Protein AF-0000000080699328 (afdb_homodimer)

Solvent-accessible surface area (backbone atoms only — not comparable to full-atom values): 19870 Å² total; per-residue (Å²): 127,80,79,75,69,75,37,42,33,31,37,59,52,57,25,27,61,69,27,29,52,23,34,80,83,67,43,53,64,72,66,71,70,53,58,57,40,92,70,64,56,47,63,64,52,60,70,51,38,49,32,40,36,27,26,56,69,43,49,54,51,54,60,68,64,65,60,95,59,71,90,57,59,94,38,53,29,35,38,48,40,88,62,92,69,92,65,59,90,61,44,42,81,39,70,46,68,70,62,52,52,53,50,46,44,73,72,38,79,38,25,32,34,37,50,44,36,24,63,51,51,28,49,31,49,76,69,64,63,41,41,30,42,34,39,32,34,36,44,30,36,48,57,56,47,39,49,41,73,49,87,42,91,46,65,39,53,41,42,61,76,50,74,45,75,27,66,42,28,40,35,40,32,29,36,48,50,67,71,73,66,84,121,126,78,78,75,68,75,39,44,33,31,38,60,50,59,25,26,61,67,30,29,51,23,35,80,83,68,44,55,65,72,66,70,70,52,58,57,39,92,69,64,55,48,64,65,51,59,70,51,38,50,33,38,35,27,25,56,71,41,48,54,51,55,61,68,66,64,59,94,59,71,92,57,58,94,37,52,29,35,37,47,42,88,63,93,69,93,64,59,90,60,44,42,82,39,71,45,68,68,60,51,50,53,51,46,44,73,73,37,79,38,26,34,35,36,50,44,37,24,64,49,52,30,50,30,50,75,68,65,63,42,40,29,43,36,40,32,35,37,45,31,35,49,56,56,46,40,47,41,71,50,87,43,92,44,67,40,53,41,40,62,76,50,76,46,76,28,69,43,29,39,36,40,34,29,37,48,51,66,73,74,68,86,120

InterPro domains:
  IPR002734 Bacterial bifunctional deaminase-reductase, C-terminal [PF01872] (77-168)
  IPR024072 Dihydrofolate reductase-like domain superfamily [G3DSA:3.40.430.10] (6-177)
  IPR024072 Dihydrofolate reductase-like domain superfamily [SSF53597] (5-175)
  IPR050765 Riboflavin Biosynthesis HTP Reductase [PTHR38011] (4-167)

Sequence (366 aa):
MAVTKHPKTIAYLGMSLDGYIADTAEGMTWLEEVKGQGDNGYGAFYDSISSVVMGRRTYDWLIKQDLETFPYQDKDCYLLSSQPVELEKSVRLASSARLLLANLKENSKQDIWIVGGGLLISKLIQEGLLDCLQVMIAPFLLGDGVPLFTALDCPYRLKLTDCRRHGQFVELFYQIRSHSIREMAVTKHPKTIAYLGMSLDGYIADTAEGMTWLEEVKGQGDNGYGAFYDSISSVVMGRRTYDWLIKQDLETFPYQDKDCYLLSSQPVELEKSVRLASSARLLLANLKENSKQDIWIVGGGLLISKLIQEGLLDCLQVMIAPFLLGDGVPLFTALDCPYRLKLTDCRRHGQFVELFYQIRSHSIRE

Organism: Cardiobacterium hominis (strain ATCC 15826 / DSM 8339 / NCTC 10426 / 6573) (NCBI:txid638300)

Secondary structure (DSSP, 8-state):
--------EEEEEEEETTSEEE-TTS--HHHHTS--STTTTHHHHHHHEEEEEEEHHHHHHHHHT--SS-TTTTSEEEEE-SS-----TTEEEES-HHHHHHHHHHH-SSEEEEE--HHHHHHHHHTT---EEEEEEESEE-SSSEESS----S-EEEEEEEEEEETTEEEEEEEE-------/--------EEEEEEEETTSEEE-TTS--HHHHTS--STTTTHHHHHHHEEEEEEEHHHHHHHHHTT-SS-TTTTSEEEEE-SS-----TTEEEES-HHHHHHHHHHH-SSEEEEE--HHHHHHHHHTT---EEEEEEESEE-SSSEESS----S-EEEEEEEEEEETTEEEEEEEE-------

Foldseek 3Di:
DPPQDQAAEEEEAEDAPVFARAAAVRDNVLVVPFQFADVNCPVVVLVQAQEEEEEDVVQVVQVVVVDPDRPQLNHQAEYADPDDDDDDPSYYYDPDPVVVLVVCSVPDSGYYYYHDDLVVVQVCLQVVNHFKYKYKYAHDDNVHHHGNHDDRPDDWDWDWPDWDGTRRIIITMITTDPPPPPD/DPPQDQAAEEEEAEDAPVFARAAAVRDNVLVVPFQFADVNCVVVVLVQAAEEEEEDVVQVVQVVVVDPDRPQLNHQAEYADPDDDDDDPSYYYDPDPVVVLVVCSVPDSGYYYYHDDLVVVQVCLQVVNHFKYKYKYAHDDNVHHHGNHDDRPDDWDWDWPDWDGTRRIIITMITTDPPPPPD

Radius of gyration: 22.61 Å; Cα contacts (8 Å, |Δi|>4): 736; chains: 2; bounding box: 56×68×61 Å

Nearest PDB structures (foldseek):
  3jtw-assembly1_A-2  TM=8.900E-01  e=3.262E-17  Pediococcus pentosaceus ATCC 25745
  3jtw-assembly2_B-3  TM=8.872E-01  e=6.643E-17  Pediococcus pentosaceus ATCC 25745
  3ky8-assembly1_B  TM=8.987E-01  e=6.701E-16  Shewanella loihica PV-4
  2gd9-assembly1_A  TM=7.643E-01  e=5.427E-13  Bacillus subtilis
  8jsv-assembly5_J  TM=8.174E-01  e=1.060E-10  Leptospira interrogans serovar Pomona

Structure (mmCIF, N/CA/C/O backbone):
data_AF-0000000080699328-model_v1
#
loop_
_entity.id
_entity.type
_entity.pdbx_description
1 polymer 'Riboflavin biosynthesis protein RibD C-terminal domain protein'
#
loop_
_atom_site.group_PDB
_atom_site.id
_atom_site.type_symbol
_atom_site.label_atom_id
_atom_site.label_alt_id
_atom_site.label_comp_id
_atom_site.label_asym_id
_atom_site.label_entity_id
_atom_site.label_seq_id
_atom_site.pdbx_PDB_ins_code
_atom_site.Cartn_x
_atom_site.Cartn_y
_atom_site.Cartn_z
_atom_site.occupancy
_atom_site.B_iso_or_equiv
_atom_site.auth_seq_id
_atom_site.auth_comp_id
_atom_site.auth_asym_id
_atom_site.auth_atom_id
_atom_site.pdbx_PDB_model_num
ATOM 1 N N . MET A 1 1 ? 16.297 -13.883 -34.562 1 35.66 1 MET A N 1
ATOM 2 C CA . MET A 1 1 ? 16.562 -14.656 -33.344 1 35.66 1 MET A CA 1
ATOM 3 C C . MET A 1 1 ? 15.477 -14.414 -32.281 1 35.66 1 MET A C 1
ATOM 5 O O . MET A 1 1 ? 15.188 -13.273 -31.938 1 35.66 1 MET A O 1
ATOM 9 N N . ALA A 1 2 ? 14.484 -15.25 -32.312 1 42.47 2 ALA A N 1
ATOM 10 C CA . ALA A 1 2 ? 13.297 -15 -31.5 1 42.47 2 ALA A CA 1
ATOM 11 C C . ALA A 1 2 ? 13.672 -14.641 -30.062 1 42.47 2 ALA A C 1
ATOM 13 O O . ALA A 1 2 ? 14.539 -15.281 -29.453 1 42.47 2 ALA A O 1
ATOM 14 N N . VAL A 1 3 ? 13.727 -13.516 -29.578 1 47.5 3 VAL A N 1
ATOM 15 C CA . VAL A 1 3 ? 14.055 -13.109 -28.219 1 47.5 3 VAL A CA 1
ATOM 16 C C . VAL A 1 3 ? 13.383 -14.047 -27.219 1 47.5 3 VAL A C 1
ATOM 18 O O . VAL A 1 3 ? 12.156 -14.094 -27.125 1 47.5 3 VAL A O 1
ATOM 21 N N . THR A 1 4 ? 13.898 -15.242 -27.047 1 55.44 4 THR A N 1
ATOM 22 C CA . THR A 1 4 ? 13.328 -16.328 -26.234 1 55.44 4 THR A CA 1
ATOM 23 C C . THR A 1 4 ? 12.945 -15.812 -24.844 1 55.44 4 THR A C 1
ATOM 25 O O . THR A 1 4 ? 13.805 -15.367 -24.094 1 55.44 4 THR A O 1
ATOM 28 N N . LYS A 1 5 ? 11.773 -15.281 -24.75 1 66.56 5 LYS A N 1
ATOM 29 C CA . LYS A 1 5 ? 11.297 -14.781 -23.469 1 66.56 5 LYS A CA 1
ATOM 30 C C . LYS A 1 5 ? 11.352 -15.875 -22.406 1 66.56 5 LYS A C 1
ATOM 32 O O . LYS A 1 5 ? 10.898 -17 -22.625 1 66.56 5 LYS A O 1
ATOM 37 N N . HIS A 1 6 ? 12.242 -15.773 -21.406 1 86.12 6 HIS A N 1
ATOM 38 C CA . HIS A 1 6 ? 12.25 -16.688 -20.266 1 86.12 6 HIS A CA 1
ATOM 39 C C . HIS A 1 6 ? 11.031 -16.469 -19.375 1 86.12 6 HIS A C 1
ATOM 41 O O . HIS A 1 6 ? 10.734 -15.336 -18.984 1 86.12 6 HIS A O 1
ATOM 47 N N . PRO A 1 7 ? 10.219 -17.484 -19.156 1 94.75 7 PRO A N 1
ATOM 48 C CA . PRO A 1 7 ? 9.016 -17.375 -18.328 1 94.75 7 PRO A CA 1
ATOM 49 C C . PRO A 1 7 ? 9.305 -16.766 -16.953 1 94.75 7 PRO A C 1
ATOM 51 O O . PRO A 1 7 ? 10.352 -17.031 -16.359 1 94.75 7 PRO A O 1
ATOM 54 N N . LYS A 1 8 ? 8.414 -15.969 -16.516 1 96.56 8 LYS A N 1
ATOM 55 C CA . LYS A 1 8 ? 8.531 -15.32 -15.219 1 96.56 8 LYS A CA 1
ATOM 56 C C . LYS A 1 8 ? 7.492 -15.859 -14.242 1 96.56 8 LYS A C 1
ATOM 58 O O . LYS A 1 8 ? 6.414 -16.297 -14.648 1 96.56 8 LYS A O 1
ATOM 63 N N . THR A 1 9 ? 7.863 -15.828 -13.008 1 97.31 9 THR A N 1
ATOM 64 C CA . THR A 1 9 ? 6.902 -16.031 -11.93 1 97.31 9 THR A CA 1
ATOM 65 C C . THR A 1 9 ? 6.262 -14.711 -11.516 1 97.31 9 THR A C 1
ATOM 67 O O . THR A 1 9 ? 6.961 -13.75 -11.195 1 97.31 9 THR A O 1
ATOM 70 N N . ILE A 1 10 ? 4.926 -14.68 -11.531 1 98.25 10 ILE A N 1
ATOM 71 C CA . ILE A 1 10 ? 4.215 -13.43 -11.281 1 98.25 10 ILE A CA 1
ATOM 72 C C . ILE A 1 10 ? 3.186 -13.633 -10.172 1 98.25 10 ILE A C 1
ATOM 74 O O . ILE A 1 10 ? 2.348 -14.531 -10.25 1 98.25 10 ILE A O 1
ATOM 78 N N . ALA A 1 11 ? 3.328 -12.891 -9.141 1 98.31 11 ALA A N 1
ATOM 79 C CA . ALA A 1 11 ? 2.201 -12.742 -8.219 1 98.31 11 ALA A CA 1
ATOM 80 C C . ALA A 1 11 ? 1.24 -11.664 -8.703 1 98.31 11 ALA A C 1
ATOM 82 O O . ALA A 1 11 ? 1.649 -10.523 -8.953 1 98.31 11 ALA A O 1
ATOM 83 N N . TYR A 1 12 ? 0.024 -11.984 -8.844 1 97.81 12 TYR A N 1
ATOM 84 C CA . TYR A 1 12 ? -1.027 -11.094 -9.312 1 97.81 12 TYR A CA 1
ATOM 85 C C . TYR A 1 12 ? -2.244 -11.148 -8.398 1 97.81 12 TYR A C 1
ATOM 87 O O . TYR A 1 12 ? -2.891 -12.195 -8.281 1 97.81 12 TYR A O 1
ATOM 95 N N . LEU A 1 13 ? -2.594 -10.094 -7.723 1 96.06 13 LEU A N 1
ATOM 96 C CA . LEU A 1 13 ? -3.721 -10.117 -6.797 1 96.06 13 LEU A CA 1
ATOM 97 C C . LEU A 1 13 ? -4.117 -8.703 -6.383 1 96.06 13 LEU A C 1
ATOM 99 O O . LEU A 1 13 ? -3.369 -7.754 -6.617 1 96.06 13 LEU A O 1
ATOM 103 N N . GLY A 1 14 ? -5.273 -8.617 -5.82 1 96.5 14 GLY A N 1
ATOM 104 C CA . GLY A 1 14 ? -5.77 -7.371 -5.25 1 96.5 14 GLY A CA 1
ATOM 105 C C . GLY A 1 14 ? -5.402 -7.199 -3.787 1 96.5 14 GLY A C 1
ATOM 106 O O . GLY A 1 14 ? -5.363 -8.172 -3.033 1 96.5 14 GLY A O 1
ATOM 107 N N . MET A 1 15 ? -5.219 -5.941 -3.42 1 97.06 15 MET A N 1
ATOM 108 C CA . MET A 1 15 ? -4.926 -5.625 -2.025 1 97.06 15 MET A CA 1
ATOM 109 C C . MET A 1 15 ? -5.508 -4.27 -1.64 1 97.06 15 MET A C 1
ATOM 111 O O . MET A 1 15 ? -5.699 -3.406 -2.498 1 97.06 15 MET A O 1
ATOM 115 N N . SER A 1 16 ? -5.887 -4.133 -0.383 1 97.19 16 SER A N 1
ATOM 116 C CA . SER A 1 16 ? -6.266 -2.82 0.138 1 97.19 16 SER A CA 1
ATOM 117 C C . SER A 1 16 ? -5.055 -1.898 0.242 1 97.19 16 SER A C 1
ATOM 119 O O . SER A 1 16 ? -3.912 -2.355 0.182 1 97.19 16 SER A O 1
ATOM 121 N N . LEU A 1 17 ? -5.32 -0.645 0.333 1 97.88 17 LEU A N 1
ATOM 122 C CA . LEU A 1 17 ? -4.238 0.33 0.413 1 97.88 17 LEU A CA 1
ATOM 123 C C . LEU A 1 17 ? -3.324 0.033 1.597 1 97.88 17 LEU A C 1
ATOM 125 O O . LEU A 1 17 ? -2.113 0.252 1.521 1 97.88 17 LEU A O 1
ATOM 129 N N . ASP A 1 18 ? -3.93 -0.489 2.68 1 96.94 18 ASP A N 1
ATOM 130 C CA . ASP A 1 18 ? -3.133 -0.773 3.869 1 96.94 18 ASP A CA 1
ATOM 131 C C . ASP A 1 18 ? -2.592 -2.201 3.84 1 96.94 18 ASP A C 1
ATOM 133 O O . ASP A 1 18 ? -2.1 -2.705 4.852 1 96.94 18 ASP A O 1
ATOM 137 N N . GLY A 1 19 ? -2.678 -2.963 2.729 1 96.81 19 GLY A N 1
ATOM 138 C CA . GLY A 1 19 ? -1.804 -4.098 2.473 1 96.81 19 GLY A CA 1
ATOM 139 C C . GLY A 1 19 ? -2.467 -5.434 2.742 1 96.81 19 GLY A C 1
ATOM 140 O O . GLY A 1 19 ? -1.787 -6.457 2.873 1 96.81 19 GLY A O 1
ATOM 141 N N . TYR A 1 20 ? -3.789 -5.453 2.846 1 96.56 20 TYR A N 1
ATOM 142 C CA . TYR A 1 20 ? -4.477 -6.711 3.119 1 96.56 20 TYR A CA 1
ATOM 143 C C . TYR A 1 20 ? -5.113 -7.27 1.854 1 96.56 20 TYR A C 1
ATOM 145 O O . TYR A 1 20 ? -5.656 -6.52 1.04 1 96.56 20 TYR A O 1
ATOM 153 N N . ILE A 1 21 ? -5.117 -8.602 1.71 1 96.44 21 ILE A N 1
ATOM 154 C CA . ILE A 1 21 ? -5.656 -9.25 0.517 1 96.44 21 ILE A CA 1
ATOM 155 C C . ILE A 1 21 ? -7 -9.891 0.843 1 96.44 21 ILE A C 1
ATOM 157 O O . ILE A 1 21 ? -7.734 -10.305 -0.059 1 96.44 21 ILE A O 1
ATOM 161 N N . ALA A 1 22 ? -7.336 -10.031 2.119 1 95.25 22 ALA A N 1
ATOM 162 C CA . ALA A 1 22 ? -8.617 -10.516 2.629 1 95.25 22 ALA A CA 1
ATOM 163 C C . ALA A 1 22 ? -8.914 -9.93 4.008 1 95.25 22 ALA A C 1
ATOM 165 O O . ALA A 1 22 ? -8 -9.477 4.703 1 95.25 22 ALA A O 1
ATOM 166 N N . ASP A 1 23 ? -10.211 -9.898 4.352 1 94.19 23 ASP A N 1
ATOM 167 C CA . ASP A 1 23 ? -10.57 -9.422 5.684 1 94.19 23 ASP A CA 1
ATOM 168 C C . ASP A 1 23 ? -10.336 -10.508 6.734 1 94.19 23 ASP A C 1
ATOM 170 O O . ASP A 1 23 ? -9.734 -11.547 6.438 1 94.19 23 ASP A O 1
ATOM 174 N N . THR A 1 24 ? -10.703 -10.273 7.945 1 92.81 24 THR A N 1
ATOM 175 C CA . THR A 1 24 ? -10.414 -11.164 9.062 1 92.81 24 THR A CA 1
ATOM 176 C C . THR A 1 24 ? -11.164 -12.484 8.906 1 92.81 24 THR A C 1
ATOM 178 O O . THR A 1 24 ? -10.766 -13.5 9.477 1 92.81 24 THR A O 1
ATOM 181 N N . ALA A 1 25 ? -12.219 -12.477 8.156 1 91.06 25 ALA A N 1
ATOM 182 C CA . ALA A 1 25 ? -12.984 -13.688 7.879 1 91.06 25 ALA A CA 1
ATOM 183 C C . ALA A 1 25 ? -12.516 -14.344 6.586 1 91.06 25 ALA A C 1
ATOM 185 O O . ALA A 1 25 ? -13.203 -15.219 6.043 1 91.06 25 ALA A O 1
ATOM 186 N N . GLU A 1 26 ? -11.422 -13.812 6.047 1 90.38 26 GLU A N 1
ATOM 187 C CA . GLU A 1 26 ? -10.805 -14.312 4.824 1 90.38 26 GLU A CA 1
ATOM 188 C C . GLU A 1 26 ? -11.711 -14.102 3.617 1 90.38 26 GLU A C 1
ATOM 190 O O . GLU A 1 26 ? -11.664 -14.867 2.656 1 90.38 26 GLU A O 1
ATOM 195 N N . GLY A 1 27 ? -12.578 -13.141 3.775 1 90.44 27 GLY A N 1
ATOM 196 C CA . GLY A 1 27 ? -13.445 -12.75 2.676 1 90.44 27 GLY A CA 1
ATOM 197 C C . GLY A 1 27 ? -12.852 -11.672 1.794 1 90.44 27 GLY A C 1
ATOM 198 O O . GLY A 1 27 ? -12.047 -10.859 2.258 1 90.44 27 GLY A O 1
ATOM 199 N N . MET A 1 28 ? -13.305 -11.641 0.469 1 90.81 28 MET A N 1
ATOM 200 C CA . MET A 1 28 ? -12.789 -10.703 -0.52 1 90.81 28 MET A CA 1
ATOM 201 C C . MET A 1 28 ? -13.914 -9.875 -1.131 1 90.81 28 MET A C 1
ATOM 203 O O . MET A 1 28 ? -13.734 -9.242 -2.17 1 90.81 28 MET A O 1
ATOM 207 N N . THR A 1 29 ? -15.055 -9.875 -0.489 1 89.69 29 THR A N 1
ATOM 208 C CA . THR A 1 29 ? -16.219 -9.219 -1.055 1 89.69 29 THR A CA 1
ATOM 209 C C . THR A 1 29 ? -15.977 -7.723 -1.22 1 89.69 29 THR A C 1
ATOM 211 O O . THR A 1 29 ? -16.5 -7.102 -2.148 1 89.69 29 THR A O 1
ATOM 214 N N . TRP A 1 30 ? -15.195 -7.152 -0.364 1 89.31 30 TRP A N 1
ATOM 215 C CA . TRP A 1 30 ? -14.852 -5.738 -0.444 1 89.31 30 TRP A CA 1
ATOM 216 C C . TRP A 1 30 ? -14.227 -5.402 -1.793 1 89.31 30 TRP A C 1
ATOM 218 O O . TRP A 1 30 ? -14.469 -4.328 -2.346 1 89.31 30 TRP A O 1
ATOM 228 N N . LEU A 1 31 ? -13.484 -6.332 -2.365 1 89.25 31 LEU A N 1
ATOM 229 C CA . LEU A 1 31 ? -12.852 -6.133 -3.664 1 89.25 31 LEU A CA 1
ATOM 230 C C . LEU A 1 31 ? -13.891 -6.051 -4.773 1 89.25 31 LEU A C 1
ATOM 232 O O . LEU A 1 31 ? -13.719 -5.301 -5.738 1 89.25 31 LEU A O 1
ATOM 236 N N . GLU A 1 32 ? -14.922 -6.781 -4.617 1 87.44 32 GLU A N 1
ATOM 237 C CA . GLU A 1 32 ? -15.977 -6.836 -5.625 1 87.44 32 GLU A CA 1
ATOM 238 C C . GLU A 1 32 ? -16.797 -5.543 -5.641 1 87.44 32 GLU A C 1
ATOM 240 O O . GLU A 1 32 ? -17.469 -5.234 -6.629 1 87.44 32 GLU A O 1
ATOM 245 N N . GLU A 1 33 ? -16.734 -4.84 -4.551 1 88.88 33 GLU A N 1
ATOM 246 C CA . GLU A 1 33 ? -17.516 -3.607 -4.41 1 88.88 33 GLU A CA 1
ATOM 247 C C . GLU A 1 33 ? -16.844 -2.451 -5.148 1 88.88 33 GLU A C 1
ATOM 249 O O . GLU A 1 33 ? -17.469 -1.405 -5.359 1 88.88 33 GLU A O 1
ATOM 254 N N . VAL A 1 34 ? -15.656 -2.684 -5.57 1 92.38 34 VAL A N 1
ATOM 255 C CA . VAL A 1 34 ? -14.883 -1.594 -6.156 1 92.38 34 VAL A CA 1
ATOM 256 C C . VAL A 1 34 ? -15.305 -1.387 -7.609 1 92.38 34 VAL A C 1
ATOM 258 O O . VAL A 1 34 ? -15.445 -2.352 -8.367 1 92.38 34 VAL A O 1
ATOM 261 N N . LYS A 1 35 ? -15.578 -0.157 -7.961 1 90.88 35 LYS A N 1
ATOM 262 C CA . LYS A 1 35 ? -15.875 0.179 -9.352 1 90.88 35 LYS A CA 1
ATOM 263 C C . LYS A 1 35 ? -14.617 0.135 -10.211 1 90.88 35 LYS A C 1
ATOM 265 O O . LYS A 1 35 ? -13.789 1.048 -10.156 1 90.88 35 LYS A O 1
ATOM 270 N N . GLY A 1 36 ? -14.492 -0.903 -10.969 1 94.25 36 GLY A N 1
ATOM 271 C CA . GLY A 1 36 ? -13.367 -1.057 -11.883 1 94.25 36 GLY A CA 1
ATOM 272 C C . GLY A 1 36 ? -13.695 -0.638 -13.305 1 94.25 36 GLY A C 1
ATOM 273 O O . GLY A 1 36 ? -14.516 0.259 -13.523 1 94.25 36 GLY A O 1
ATOM 274 N N . GLN A 1 37 ? -12.898 -1.038 -14.164 1 91.94 37 GLN A N 1
ATOM 275 C CA . GLN A 1 37 ? -13.086 -0.841 -15.594 1 91.94 37 GLN A CA 1
ATOM 276 C C . GLN A 1 37 ? -12.938 -2.156 -16.359 1 91.94 37 GLN A C 1
ATOM 278 O O . GLN A 1 37 ? -11.859 -2.746 -16.391 1 91.94 37 GLN A O 1
ATOM 283 N N . GLY A 1 38 ? -14.164 -2.605 -16.938 1 91.94 38 GLY A N 1
ATOM 284 C CA . GLY A 1 38 ? -14.125 -3.898 -17.594 1 91.94 38 GLY A CA 1
ATOM 285 C C . GLY A 1 38 ? -13.734 -5.035 -16.672 1 91.94 38 GLY A C 1
ATOM 286 O O . GLY A 1 38 ? -14.328 -5.203 -15.602 1 91.94 38 GLY A O 1
ATOM 287 N N . ASP A 1 39 ? -12.758 -5.809 -17.156 1 92.5 39 ASP A N 1
ATOM 288 C CA . ASP A 1 39 ? -12.305 -6.902 -16.297 1 92.5 39 ASP A CA 1
ATOM 289 C C . ASP A 1 39 ? -11.016 -6.535 -15.578 1 92.5 39 ASP A C 1
ATOM 291 O O . ASP A 1 39 ? -10.312 -7.41 -15.062 1 92.5 39 ASP A O 1
ATOM 295 N N . ASN A 1 40 ? -10.625 -5.27 -15.656 1 94.06 40 ASN A N 1
ATOM 296 C CA . ASN A 1 40 ? -9.469 -4.703 -14.969 1 94.06 40 ASN A CA 1
ATOM 297 C C . ASN A 1 40 ? -8.164 -5.332 -15.445 1 94.06 40 ASN A C 1
ATOM 299 O O . ASN A 1 40 ? -7.172 -5.344 -14.719 1 94.06 40 ASN A O 1
ATOM 303 N N . GLY A 1 41 ? -8.203 -6.004 -16.641 1 93.75 41 GLY A N 1
ATOM 304 C CA . GLY A 1 41 ? -7 -6.582 -17.219 1 93.75 41 GLY A CA 1
ATOM 305 C C . GLY A 1 41 ? -6.809 -8.039 -16.859 1 93.75 41 GLY A C 1
ATOM 306 O O . GLY A 1 41 ? -5.832 -8.664 -17.281 1 93.75 41 GLY A O 1
ATOM 307 N N . TYR A 1 42 ? -7.77 -8.57 -16.141 1 95.25 42 TYR A N 1
ATOM 308 C CA . TYR A 1 42 ? -7.668 -9.953 -15.695 1 95.25 42 TYR A CA 1
ATOM 309 C C . TYR A 1 42 ? -7.566 -10.898 -16.891 1 95.25 42 TYR A C 1
ATOM 311 O O . TYR A 1 42 ? -6.723 -11.805 -16.906 1 95.25 42 TYR A O 1
ATOM 319 N N . GLY A 1 43 ? -8.383 -10.711 -17.828 1 96.06 43 GLY A N 1
ATOM 320 C CA . GLY A 1 43 ? -8.383 -11.578 -19 1 96.06 43 GLY A CA 1
ATOM 321 C C . GLY A 1 43 ? -7.055 -11.602 -19.734 1 96.06 43 GLY A C 1
ATOM 322 O O . GLY A 1 43 ? -6.547 -12.672 -20.062 1 96.06 43 GLY A O 1
ATOM 323 N N . ALA A 1 44 ? -6.559 -10.445 -19.969 1 95.94 44 ALA A N 1
ATOM 324 C CA . ALA A 1 44 ? -5.27 -10.352 -20.641 1 95.94 44 ALA A CA 1
ATOM 325 C C . ALA A 1 44 ? -4.168 -11.031 -19.844 1 95.94 44 ALA A C 1
ATOM 327 O O . ALA A 1 44 ? -3.326 -11.734 -20.406 1 95.94 44 ALA A O 1
ATOM 328 N N . PHE A 1 45 ? -4.219 -10.852 -18.594 1 96.88 45 PHE A N 1
ATOM 329 C CA . PHE A 1 45 ? -3.252 -11.508 -17.734 1 96.88 45 PHE A CA 1
ATOM 330 C C . PHE A 1 45 ? -3.402 -13.023 -17.797 1 96.88 45 PHE A C 1
ATOM 332 O O . PHE A 1 45 ? -2.43 -13.742 -18.031 1 96.88 45 PHE A O 1
ATOM 339 N N . TYR A 1 46 ? -4.559 -13.461 -17.594 1 97.31 46 TYR A N 1
ATOM 340 C CA . TYR A 1 46 ? -4.844 -14.883 -17.562 1 97.31 46 TYR A CA 1
ATOM 341 C C . TYR A 1 46 ? -4.43 -15.562 -18.859 1 97.31 46 TYR A C 1
ATOM 343 O O . TYR A 1 46 ? -3.895 -16.672 -18.844 1 97.31 46 TYR A O 1
ATOM 351 N N . ASP A 1 47 ? -4.605 -14.828 -19.922 1 96.5 47 ASP A N 1
ATOM 352 C CA . ASP A 1 47 ? -4.223 -15.352 -21.234 1 96.5 47 ASP A CA 1
ATOM 353 C C . ASP A 1 47 ? -2.707 -15.453 -21.359 1 96.5 47 ASP A C 1
ATOM 355 O O . ASP A 1 47 ? -2.199 -16.219 -22.172 1 96.5 47 ASP A O 1
ATOM 359 N N . SER A 1 48 ? -2.031 -14.734 -20.531 1 95.81 48 SER A N 1
ATOM 360 C CA . SER A 1 48 ? -0.582 -14.641 -20.672 1 95.81 48 SER A CA 1
ATOM 361 C C . SER A 1 48 ? 0.126 -15.75 -19.891 1 95.81 48 SER A C 1
ATOM 363 O O . SER A 1 48 ? 1.336 -15.938 -20.047 1 95.81 48 SER A O 1
ATOM 365 N N . ILE A 1 49 ? -0.586 -16.516 -19.078 1 96.62 49 ILE A N 1
ATOM 366 C CA . ILE A 1 49 ? 0.07 -17.5 -18.234 1 96.62 49 ILE A CA 1
ATOM 367 C C . ILE A 1 49 ? -0.263 -18.906 -18.719 1 96.62 49 ILE A C 1
ATOM 369 O O . ILE A 1 49 ? -1.281 -19.109 -19.375 1 96.62 49 ILE A O 1
ATOM 373 N N . SER A 1 50 ? 0.597 -19.875 -18.359 1 95.06 50 SER A N 1
ATOM 374 C CA . SER A 1 50 ? 0.361 -21.266 -18.719 1 95.06 50 SER A CA 1
ATOM 375 C C . SER A 1 50 ? 0.129 -22.141 -17.484 1 95.06 50 SER A C 1
ATOM 377 O O . SER A 1 50 ? -0.437 -23.219 -17.578 1 95.06 50 SER A O 1
ATOM 379 N N . SER A 1 51 ? 0.585 -21.625 -16.328 1 97.12 51 SER A N 1
ATOM 380 C CA . SER A 1 51 ? 0.518 -22.406 -15.102 1 97.12 51 SER A CA 1
ATOM 381 C C . SER A 1 51 ? 0.083 -21.547 -13.922 1 97.12 51 SER A C 1
ATOM 383 O O . SER A 1 51 ? 0.307 -20.344 -13.914 1 97.12 51 SER A O 1
ATOM 385 N N . VAL A 1 52 ? -0.556 -22.234 -13 1 97.69 52 VAL A N 1
ATOM 386 C CA . VAL A 1 52 ? -1.017 -21.609 -11.766 1 97.69 52 VAL A CA 1
ATOM 387 C C . VAL A 1 52 ? -0.452 -22.375 -10.562 1 97.69 52 VAL A C 1
ATOM 389 O O . VAL A 1 52 ? -0.561 -23.609 -10.5 1 97.69 52 VAL A O 1
ATOM 392 N N . VAL A 1 53 ? 0.175 -21.688 -9.688 1 97.81 53 VAL A N 1
ATOM 393 C CA . VAL A 1 53 ? 0.731 -22.281 -8.469 1 97.81 53 VAL A CA 1
ATOM 394 C C . VAL A 1 53 ? 0.092 -21.625 -7.242 1 97.81 53 VAL A C 1
ATOM 396 O O . VAL A 1 53 ? 0.019 -20.406 -7.145 1 97.81 53 VAL A O 1
ATOM 399 N N . MET A 1 54 ? -0.356 -22.406 -6.336 1 97.12 54 MET A N 1
ATOM 400 C CA . MET A 1 54 ? -0.989 -21.875 -5.133 1 97.12 54 MET A CA 1
ATOM 401 C C . MET A 1 54 ? -0.517 -22.625 -3.891 1 97.12 54 MET A C 1
ATOM 403 O O . MET A 1 54 ? 0.009 -23.734 -3.988 1 97.12 54 MET A O 1
ATOM 407 N N . GLY A 1 55 ? -0.642 -21.984 -2.77 1 95.38 55 GLY A N 1
ATOM 408 C CA . GLY A 1 55 ? -0.366 -22.609 -1.49 1 95.38 55 GLY A CA 1
ATOM 409 C C . GLY A 1 55 ? -1.588 -23.266 -0.87 1 95.38 55 GLY A C 1
ATOM 410 O O . GLY A 1 55 ? -2.705 -23.094 -1.362 1 95.38 55 GLY A O 1
ATOM 411 N N . ARG A 1 56 ? -1.382 -23.891 0.252 1 93.81 56 ARG A N 1
ATOM 412 C CA . ARG A 1 56 ? -2.391 -24.719 0.903 1 93.81 56 ARG A CA 1
ATOM 413 C C . ARG A 1 56 ? -3.57 -23.891 1.375 1 93.81 56 ARG A C 1
ATOM 415 O O . ARG A 1 56 ? -4.727 -24.234 1.142 1 93.81 56 ARG A O 1
ATOM 422 N N . ARG A 1 57 ? -3.299 -22.766 1.989 1 91.38 57 ARG A N 1
ATOM 423 C CA . ARG A 1 57 ? -4.371 -21.938 2.529 1 91.38 57 ARG A CA 1
ATOM 424 C C . ARG A 1 57 ? -5.273 -21.406 1.414 1 91.38 57 ARG A C 1
ATOM 426 O O . ARG A 1 57 ? -6.496 -21.406 1.549 1 91.38 57 ARG A O 1
ATOM 433 N N . THR A 1 58 ? -4.68 -20.922 0.371 1 93.56 58 THR A N 1
ATOM 434 C CA . THR A 1 58 ? -5.438 -20.453 -0.778 1 93.56 58 THR A CA 1
ATOM 435 C C . THR A 1 58 ? -6.246 -21.578 -1.403 1 93.56 58 THR A C 1
ATOM 437 O O . THR A 1 58 ? -7.422 -21.406 -1.73 1 93.56 58 THR A O 1
ATOM 440 N N . TYR A 1 59 ? -5.641 -22.734 -1.534 1 94.62 59 TYR A N 1
ATOM 441 C CA . TYR A 1 59 ? -6.328 -23.875 -2.109 1 94.62 59 TYR A CA 1
ATOM 442 C C . TYR A 1 59 ? -7.543 -24.266 -1.271 1 94.62 59 TYR A C 1
ATOM 444 O O . TYR A 1 59 ? -8.641 -24.438 -1.804 1 94.62 59 TYR A O 1
ATOM 452 N N . ASP A 1 60 ? -7.328 -24.375 0.067 1 92.88 60 ASP A N 1
ATOM 453 C CA . ASP A 1 60 ? -8.422 -24.734 0.97 1 92.88 60 ASP A CA 1
ATOM 454 C C . ASP A 1 60 ? -9.562 -23.719 0.871 1 92.88 60 ASP A C 1
ATOM 456 O O . ASP A 1 60 ? -10.734 -24.109 0.877 1 92.88 60 ASP A O 1
ATOM 460 N N . TRP A 1 61 ? -9.195 -22.5 0.773 1 91.81 61 TRP A N 1
ATOM 461 C CA . TRP A 1 61 ? -10.188 -21.438 0.626 1 91.81 61 TRP A CA 1
ATOM 462 C C . TRP A 1 61 ? -10.977 -21.609 -0.667 1 91.81 61 TRP A C 1
ATOM 464 O O . TRP A 1 61 ? -12.203 -21.5 -0.672 1 91.81 61 TRP A O 1
ATOM 474 N N . LEU A 1 62 ? -10.344 -21.875 -1.75 1 91.38 62 LEU A N 1
ATOM 475 C CA . LEU A 1 62 ? -10.984 -22.062 -3.045 1 91.38 62 LEU A CA 1
ATOM 476 C C . LEU A 1 62 ? -11.969 -23.234 -2.994 1 91.38 62 LEU A C 1
ATOM 478 O O . LEU A 1 62 ? -13.094 -23.125 -3.494 1 91.38 62 LEU A O 1
ATOM 482 N N . ILE A 1 63 ? -11.562 -24.312 -2.41 1 91.56 63 ILE A N 1
ATOM 483 C CA . ILE A 1 63 ? -12.391 -25.516 -2.318 1 91.56 63 ILE A CA 1
ATOM 484 C C . ILE A 1 63 ? -13.625 -25.219 -1.474 1 91.56 63 ILE A C 1
ATOM 486 O O . ILE A 1 63 ? -14.727 -25.688 -1.783 1 91.56 63 ILE A O 1
ATOM 490 N N . LYS A 1 64 ? -13.422 -24.406 -0.474 1 90.62 64 LYS A N 1
ATOM 491 C CA . LYS A 1 64 ? -14.516 -24.062 0.428 1 90.62 64 LYS A CA 1
ATOM 492 C C . LYS A 1 64 ? -15.562 -23.219 -0.276 1 90.62 64 LYS A C 1
ATOM 494 O O . LYS A 1 64 ? -16.719 -23.156 0.155 1 90.62 64 LYS A O 1
ATOM 499 N N . GLN A 1 65 ? -15.125 -22.516 -1.269 1 89.31 65 GLN A N 1
ATOM 500 C CA . GLN A 1 65 ? -16.078 -21.703 -2.008 1 89.31 65 GLN A CA 1
ATOM 501 C C . GLN A 1 65 ? -17.125 -22.578 -2.705 1 89.31 65 GLN A C 1
ATOM 503 O O . GLN A 1 65 ? -18.172 -22.078 -3.135 1 89.31 65 GLN A O 1
ATOM 508 N N . ASP A 1 66 ? -16.953 -23.828 -2.842 1 86.81 66 ASP A N 1
ATOM 509 C CA . ASP A 1 66 ? -17.891 -24.828 -3.375 1 86.81 66 ASP A CA 1
ATOM 510 C C . ASP A 1 66 ? -18.344 -24.438 -4.781 1 86.81 66 ASP A C 1
ATOM 512 O O . ASP A 1 66 ? -19.547 -24.406 -5.059 1 86.81 66 ASP A O 1
ATOM 516 N N . LEU A 1 67 ? -17.406 -24.109 -5.59 1 86.56 67 LEU A N 1
ATOM 517 C CA . LEU A 1 67 ? -17.703 -23.781 -6.98 1 86.56 67 LEU A CA 1
ATOM 518 C C . LEU A 1 67 ? -18 -25.047 -7.785 1 86.56 67 LEU A C 1
ATOM 520 O O . LEU A 1 67 ? -17.5 -26.125 -7.469 1 86.56 67 LEU A O 1
ATOM 524 N N . GLU A 1 68 ? -18.812 -24.938 -8.773 1 87.62 68 GLU A N 1
ATOM 525 C CA . GLU A 1 68 ? -19.156 -26.078 -9.617 1 87.62 68 GLU A CA 1
ATOM 526 C C . GLU A 1 68 ? -17.922 -26.641 -10.312 1 87.62 68 GLU A C 1
ATOM 528 O O . GLU A 1 68 ? -17.781 -27.859 -10.43 1 87.62 68 GLU A O 1
ATOM 533 N N . THR A 1 69 ? -17.141 -25.734 -10.805 1 90.19 69 THR A N 1
ATOM 534 C CA . THR A 1 69 ? -15.898 -26.125 -11.469 1 90.19 69 THR A CA 1
ATOM 535 C C . THR A 1 69 ? -14.711 -25.391 -10.852 1 90.19 69 THR A C 1
ATOM 537 O O . THR A 1 69 ? -14.828 -24.25 -10.414 1 90.19 69 THR A O 1
ATOM 540 N N . PHE A 1 70 ? -13.648 -26.125 -10.828 1 92.19 70 PHE A N 1
ATOM 541 C CA . PHE A 1 70 ? -12.414 -25.484 -10.398 1 92.19 70 PHE A CA 1
ATOM 542 C C . PHE A 1 70 ? -12.039 -24.344 -11.336 1 92.19 70 PHE A C 1
ATOM 544 O O . PHE A 1 70 ? -12.023 -24.516 -12.555 1 92.19 70 PHE A O 1
ATOM 551 N N . PRO A 1 71 ? -11.695 -23.156 -10.859 1 91.88 71 PRO A N 1
ATOM 552 C CA . PRO A 1 71 ? -11.617 -21.969 -11.703 1 91.88 71 PRO A CA 1
ATOM 553 C C . PRO A 1 71 ? -10.43 -22 -12.672 1 91.88 71 PRO A C 1
ATOM 555 O O . PRO A 1 71 ? -10.445 -21.344 -13.703 1 91.88 71 PRO A O 1
ATOM 558 N N . TYR A 1 72 ? -9.43 -22.828 -12.406 1 95.25 72 TYR A N 1
ATOM 559 C CA . TYR A 1 72 ? -8.211 -22.781 -13.211 1 95.25 72 TYR A CA 1
ATOM 560 C C . TYR A 1 72 ? -7.996 -24.094 -13.945 1 95.25 72 TYR A C 1
ATOM 562 O O . TYR A 1 72 ? -6.859 -24.484 -14.234 1 95.25 72 TYR A O 1
ATOM 570 N N . GLN A 1 73 ? -9.016 -24.797 -14.25 1 93.19 73 GLN A N 1
ATOM 571 C CA . GLN A 1 73 ? -8.922 -26.156 -14.789 1 93.19 73 GLN A CA 1
ATOM 572 C C . GLN A 1 73 ? -8.328 -26.141 -16.188 1 93.19 73 GLN A C 1
ATOM 574 O O . GLN A 1 73 ? -7.852 -27.172 -16.672 1 93.19 73 GLN A O 1
ATOM 579 N N . ASP A 1 74 ? -8.375 -25.047 -16.891 1 94.88 74 ASP A N 1
ATOM 580 C CA . ASP A 1 74 ? -7.867 -24.953 -18.25 1 94.88 74 ASP A CA 1
ATOM 581 C C . ASP A 1 74 ? -6.371 -24.641 -18.266 1 94.88 74 ASP A C 1
ATOM 583 O O . ASP A 1 74 ? -5.766 -24.5 -19.328 1 94.88 74 ASP A O 1
ATOM 587 N N . LYS A 1 75 ? -5.707 -24.531 -17.078 1 96.69 75 LYS A N 1
ATOM 588 C CA . LYS A 1 75 ? -4.273 -24.312 -16.906 1 96.69 75 LYS A CA 1
ATOM 589 C C . LYS A 1 75 ? -3.621 -25.484 -16.188 1 96.69 75 LYS A C 1
ATOM 591 O O . LYS A 1 75 ? -4.312 -26.359 -15.656 1 96.69 75 LYS A O 1
ATOM 596 N N . ASP A 1 76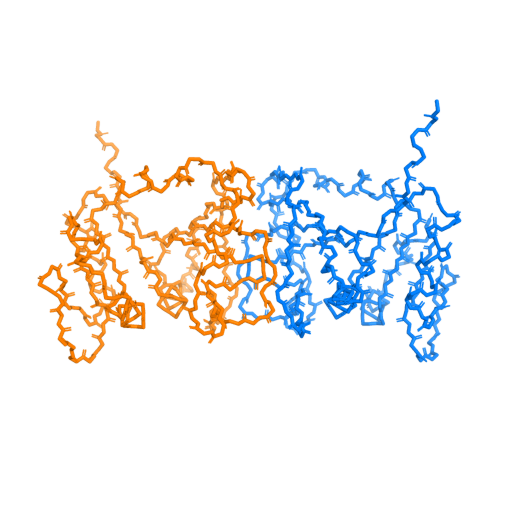 ? -2.275 -25.547 -16.281 1 95.69 76 ASP A N 1
ATOM 597 C CA . ASP A 1 76 ? -1.536 -26.469 -15.414 1 95.69 76 ASP A CA 1
ATOM 598 C C . ASP A 1 76 ? -1.505 -25.969 -13.977 1 95.69 76 ASP A C 1
ATOM 600 O O . ASP A 1 76 ? -0.834 -24.984 -13.672 1 95.69 76 ASP A O 1
ATOM 604 N N . CYS A 1 77 ? -2.158 -26.672 -13.047 1 97 77 CYS A N 1
ATOM 605 C CA . CYS A 1 77 ? -2.334 -26.188 -11.68 1 97 77 CYS A CA 1
ATOM 606 C C . CYS A 1 77 ? -1.507 -27.016 -10.703 1 97 77 CYS A C 1
ATOM 608 O O . CYS A 1 77 ? -1.5 -28.234 -10.766 1 97 77 CYS A O 1
ATOM 610 N N . TYR A 1 78 ? -0.878 -26.281 -9.812 1 97.12 78 TYR A N 1
ATOM 611 C CA . TYR A 1 78 ? -0.032 -26.938 -8.82 1 97.12 78 TYR A CA 1
ATOM 612 C C . TYR A 1 78 ? -0.335 -26.422 -7.418 1 97.12 78 TYR A C 1
ATOM 614 O O . TYR A 1 78 ? -0.545 -25.234 -7.215 1 97.12 78 TYR A O 1
ATOM 622 N N . LEU A 1 79 ? -0.366 -27.328 -6.496 1 97.12 79 LEU A N 1
ATOM 623 C CA . LEU A 1 79 ? -0.452 -27.031 -5.066 1 97.12 79 LEU A CA 1
ATOM 624 C C . LEU A 1 79 ? 0.888 -27.266 -4.383 1 97.12 79 LEU A C 1
ATOM 626 O O . LEU A 1 79 ? 1.437 -28.375 -4.449 1 97.12 79 LEU A O 1
ATOM 630 N N . LEU A 1 80 ? 1.407 -26.25 -3.801 1 96.75 80 LEU A N 1
ATOM 631 C CA . LEU A 1 80 ? 2.605 -26.391 -2.98 1 96.75 80 LEU A CA 1
ATOM 632 C C . LEU A 1 80 ? 2.242 -26.719 -1.539 1 96.75 80 LEU A C 1
ATOM 634 O O . LEU A 1 80 ? 1.713 -25.875 -0.814 1 96.75 80 LEU A O 1
ATOM 638 N N . SER A 1 81 ? 2.502 -27.891 -1.181 1 94.19 81 SER A N 1
ATOM 639 C CA . SER A 1 81 ? 2.215 -28.375 0.17 1 94.19 81 SER A CA 1
ATOM 640 C C . SER A 1 81 ? 3.135 -29.516 0.559 1 94.19 81 SER A C 1
ATOM 642 O O . SER A 1 81 ? 3.471 -30.359 -0.276 1 94.19 81 SER A O 1
ATOM 644 N N . SER A 1 82 ? 3.537 -29.469 1.785 1 88.12 82 SER A N 1
ATOM 645 C CA . SER A 1 82 ? 4.352 -30.562 2.291 1 88.12 82 SER A CA 1
ATOM 646 C C . SER A 1 82 ? 3.482 -31.703 2.811 1 88.12 82 SER A C 1
ATOM 648 O O . SER A 1 82 ? 3.975 -32.812 3.047 1 88.12 82 SER A O 1
ATOM 650 N N . GLN A 1 83 ? 2.23 -31.469 3 1 87.62 83 GLN A N 1
ATOM 651 C CA . GLN A 1 83 ? 1.313 -32.469 3.531 1 87.62 83 GLN A CA 1
ATOM 652 C C . GLN A 1 83 ? 0.426 -33.031 2.43 1 87.62 83 GLN A C 1
ATOM 654 O O . GLN A 1 83 ? 0.028 -32.312 1.511 1 87.62 83 GLN A O 1
ATOM 659 N N . PRO A 1 84 ? 0.111 -34.344 2.607 1 84.25 84 PRO A N 1
ATOM 660 C CA . PRO A 1 84 ? -0.837 -34.938 1.653 1 84.25 84 PRO A CA 1
ATOM 661 C C . PRO A 1 84 ? -2.23 -34.312 1.761 1 84.25 84 PRO A C 1
ATOM 663 O O . PRO A 1 84 ? -2.672 -33.969 2.857 1 84.25 84 PRO A O 1
ATOM 666 N N . VAL A 1 85 ? -2.801 -34.031 0.645 1 85.88 85 VAL A N 1
ATOM 667 C CA . VAL A 1 85 ? -4.145 -33.469 0.591 1 85.88 85 VAL A CA 1
ATOM 668 C C . VAL A 1 85 ? -4.914 -34.062 -0.583 1 85.88 85 VAL A C 1
ATOM 670 O O . VAL A 1 85 ? -4.316 -34.469 -1.584 1 85.88 85 VAL A O 1
ATOM 673 N N . GLU A 1 86 ? -6.207 -34.312 -0.344 1 88.12 86 GLU A N 1
ATOM 674 C CA . GLU A 1 86 ? -7.051 -34.656 -1.48 1 88.12 86 GLU A CA 1
ATOM 675 C C . GLU A 1 86 ? -7.117 -33.531 -2.5 1 88.12 86 GLU A C 1
ATOM 677 O O . GLU A 1 86 ? -7.477 -32.406 -2.158 1 88.12 86 GLU A O 1
ATOM 682 N N . LEU A 1 87 ? -6.785 -33.844 -3.693 1 91.31 87 LEU A N 1
ATOM 683 C CA . LEU A 1 87 ? -6.672 -32.781 -4.695 1 91.31 87 LEU A CA 1
ATOM 684 C C . LEU A 1 87 ? -7.785 -32.875 -5.727 1 91.31 87 LEU A C 1
ATOM 686 O O . LEU A 1 87 ? -8.25 -34 -6.031 1 91.31 87 LEU A O 1
ATOM 690 N N . GLU A 1 88 ? -8.156 -31.75 -6.211 1 90.25 88 GLU A N 1
ATOM 691 C CA . GLU A 1 88 ? -8.938 -31.703 -7.445 1 90.25 88 GLU A CA 1
ATOM 692 C C . GLU A 1 88 ? -8.195 -32.375 -8.594 1 90.25 88 GLU A C 1
ATOM 694 O O . GLU A 1 88 ? -6.969 -32.344 -8.648 1 90.25 88 GLU A O 1
ATOM 699 N N . LYS A 1 89 ? -8.922 -32.938 -9.492 1 89.25 89 LYS A N 1
ATOM 700 C CA . LYS A 1 89 ? -8.367 -33.719 -10.57 1 89.25 89 LYS A CA 1
ATOM 701 C C . LYS A 1 89 ? -7.363 -32.938 -11.398 1 89.25 89 LYS A C 1
ATOM 703 O O . LYS A 1 89 ? -6.348 -33.469 -11.844 1 89.25 89 LYS A O 1
ATOM 708 N N . SER A 1 90 ? -7.582 -31.688 -11.586 1 92.19 90 SER A N 1
ATOM 709 C CA . SER A 1 90 ? -6.77 -30.859 -12.469 1 92.19 90 SER A CA 1
ATOM 710 C C . SER A 1 90 ? -5.566 -30.266 -11.727 1 92.19 90 SER A C 1
ATOM 712 O O . SER A 1 90 ? -4.777 -29.531 -12.305 1 92.19 90 SER A O 1
ATOM 714 N N . VAL A 1 91 ? -5.375 -30.625 -10.43 1 96 91 VAL A N 1
ATOM 715 C CA . VAL A 1 91 ? -4.324 -30.016 -9.609 1 96 91 VAL A CA 1
ATOM 716 C C . VAL A 1 91 ? -3.273 -31.062 -9.266 1 96 91 VAL A C 1
ATOM 718 O O . VAL A 1 91 ? -3.613 -32.188 -8.859 1 96 91 VAL A O 1
ATOM 721 N N . ARG A 1 92 ? -1.992 -30.734 -9.43 1 95.62 92 ARG A N 1
ATOM 722 C CA . ARG A 1 92 ? -0.883 -31.609 -9.07 1 95.62 92 ARG A CA 1
ATOM 723 C C . ARG A 1 92 ? -0.177 -31.109 -7.816 1 95.62 92 ARG A C 1
ATOM 725 O O . ARG A 1 92 ? -0.051 -29.906 -7.609 1 95.62 92 ARG A O 1
ATOM 732 N N . LEU A 1 93 ? 0.289 -32.031 -7.039 1 96.19 93 LEU A N 1
ATOM 733 C CA . LEU A 1 93 ? 0.969 -31.703 -5.789 1 96.19 93 LEU A CA 1
ATOM 734 C C . LEU A 1 93 ? 2.469 -31.547 -6.012 1 96.19 93 LEU A C 1
ATOM 736 O O . LEU A 1 93 ? 3.074 -32.312 -6.758 1 96.19 93 LEU A O 1
ATOM 740 N N . ALA A 1 94 ? 3.023 -30.578 -5.41 1 95.69 94 ALA A N 1
ATOM 741 C CA . ALA A 1 94 ? 4.469 -30.375 -5.371 1 95.69 94 ALA A CA 1
ATOM 742 C C . ALA A 1 94 ? 4.938 -30.047 -3.957 1 95.69 94 ALA A C 1
ATOM 744 O O . ALA A 1 94 ? 4.227 -29.391 -3.195 1 95.69 94 ALA A O 1
ATOM 745 N N . SER A 1 95 ? 6.172 -30.406 -3.621 1 93.56 95 SER A N 1
ATOM 746 C CA . SER A 1 95 ? 6.652 -30.219 -2.256 1 93.56 95 SER A CA 1
ATOM 747 C C . SER A 1 95 ? 7.746 -29.156 -2.205 1 93.56 95 SER A C 1
ATOM 749 O O . SER A 1 95 ? 8.016 -28.578 -1.145 1 93.56 95 SER A O 1
ATOM 751 N N . SER A 1 96 ? 8.383 -28.938 -3.346 1 96.06 96 SER A N 1
ATOM 752 C CA . SER A 1 96 ? 9.469 -27.969 -3.4 1 96.06 96 SER A CA 1
ATOM 753 C C . SER A 1 96 ? 9.164 -26.844 -4.398 1 96.06 96 SER A C 1
ATOM 755 O O . SER A 1 96 ? 9.062 -27.094 -5.602 1 96.06 96 SER A O 1
ATOM 757 N N . ALA A 1 97 ? 9.078 -25.688 -3.893 1 96.94 97 ALA A N 1
ATOM 758 C CA . ALA A 1 97 ? 8.852 -24.531 -4.766 1 96.94 97 ALA A CA 1
ATOM 759 C C . ALA A 1 97 ? 10 -24.375 -5.762 1 96.94 97 ALA A C 1
ATOM 761 O O . ALA A 1 97 ? 9.758 -24.141 -6.953 1 96.94 97 ALA A O 1
ATOM 762 N N . ARG A 1 98 ? 11.188 -24.453 -5.289 1 97.19 98 ARG A N 1
ATOM 763 C CA . ARG A 1 98 ? 12.375 -24.266 -6.125 1 97.19 98 ARG A CA 1
ATOM 764 C C . ARG A 1 98 ? 12.383 -25.266 -7.285 1 97.19 98 ARG A C 1
ATOM 766 O O . ARG A 1 98 ? 12.578 -24.875 -8.438 1 97.19 98 ARG A O 1
ATOM 773 N N . LEU A 1 99 ? 12.164 -26.531 -6.941 1 97 99 LEU A N 1
ATOM 774 C CA . LEU A 1 99 ? 12.188 -27.562 -7.973 1 97 99 LEU A CA 1
ATOM 775 C C . LEU A 1 99 ? 11.031 -27.375 -8.945 1 97 99 LEU A C 1
ATOM 777 O O . LEU A 1 99 ? 11.211 -27.484 -10.164 1 97 99 LEU A O 1
ATOM 781 N N . LEU A 1 100 ? 9.852 -27.141 -8.383 1 97 100 LEU A N 1
ATOM 782 C CA . LEU A 1 100 ? 8.68 -26.969 -9.227 1 97 100 LEU A CA 1
ATOM 783 C C . LEU A 1 100 ? 8.883 -25.812 -10.203 1 97 100 LEU A C 1
ATOM 785 O O . LEU A 1 100 ? 8.68 -25.969 -11.406 1 97 100 LEU A O 1
ATOM 789 N N . LEU A 1 101 ? 9.305 -24.672 -9.742 1 97 101 LEU A N 1
ATOM 790 C CA . LEU A 1 101 ? 9.406 -23.469 -10.562 1 97 101 LEU A CA 1
ATOM 791 C C . LEU A 1 101 ? 10.539 -23.594 -11.578 1 97 101 LEU A C 1
ATOM 793 O O . LEU A 1 101 ? 10.43 -23.094 -12.703 1 97 101 LEU A O 1
ATOM 797 N N . ALA A 1 102 ? 11.641 -24.234 -11.195 1 95.75 102 ALA A N 1
ATOM 798 C CA . ALA A 1 102 ? 12.711 -24.516 -12.148 1 95.75 102 ALA A CA 1
ATOM 799 C C . ALA A 1 102 ? 12.211 -25.359 -13.312 1 95.75 102 ALA A C 1
ATOM 801 O O . ALA A 1 102 ? 12.492 -25.062 -14.477 1 95.75 102 ALA A O 1
ATOM 802 N N . ASN A 1 103 ? 11.492 -26.375 -12.922 1 95.62 103 ASN A N 1
ATOM 803 C CA . ASN A 1 103 ? 10.938 -27.266 -13.938 1 95.62 103 ASN A CA 1
ATOM 804 C C . ASN A 1 103 ? 9.969 -26.531 -14.859 1 95.62 103 ASN A C 1
ATOM 806 O O . ASN A 1 103 ? 10.016 -26.703 -16.078 1 95.62 103 ASN A O 1
ATOM 810 N N . LEU A 1 104 ? 9.086 -25.766 -14.281 1 95.94 104 LEU A N 1
ATOM 811 C CA . LEU A 1 104 ? 8.102 -25.016 -15.062 1 95.94 104 LEU A CA 1
ATOM 812 C C . LEU A 1 104 ? 8.781 -24.016 -15.984 1 95.94 104 LEU A C 1
ATOM 814 O O . LEU A 1 104 ? 8.391 -23.875 -17.141 1 95.94 104 LEU A O 1
ATOM 818 N N . LYS A 1 105 ? 9.703 -23.312 -15.508 1 94.31 105 LYS A N 1
ATOM 819 C CA . LYS A 1 105 ? 10.406 -22.312 -16.312 1 94.31 105 LYS A CA 1
ATOM 820 C C . LYS A 1 105 ? 11.156 -22.969 -17.469 1 94.31 105 LYS A C 1
ATOM 822 O O . LYS A 1 105 ? 11.289 -22.375 -18.531 1 94.31 105 LYS A O 1
ATOM 827 N N . GLU A 1 106 ? 11.633 -24.141 -17.266 1 92.5 106 GLU A N 1
ATOM 828 C CA . GLU A 1 106 ? 12.375 -24.859 -18.297 1 92.5 106 GLU A CA 1
ATOM 829 C C . GLU A 1 106 ? 11.43 -25.406 -19.375 1 92.5 106 GLU A C 1
ATOM 831 O O . GLU A 1 106 ? 11.805 -25.5 -20.547 1 92.5 106 GLU A O 1
ATOM 836 N N . ASN A 1 107 ? 10.227 -25.672 -18.984 1 90.19 107 ASN A N 1
ATOM 837 C CA . ASN A 1 107 ? 9.375 -26.453 -19.875 1 90.19 107 ASN A CA 1
ATOM 838 C C . ASN A 1 107 ? 8.188 -25.641 -20.375 1 90.19 107 ASN A C 1
ATOM 840 O O . ASN A 1 107 ? 7.395 -26.125 -21.188 1 90.19 107 ASN A O 1
ATOM 844 N N . SER A 1 108 ? 8.016 -24.547 -19.797 1 83.44 108 SER A N 1
ATOM 845 C CA . SER A 1 108 ? 6.891 -23.719 -20.203 1 83.44 108 SER A CA 1
ATOM 846 C C . SER A 1 108 ? 7.363 -22.516 -21.016 1 83.44 108 SER A C 1
ATOM 848 O O . SER 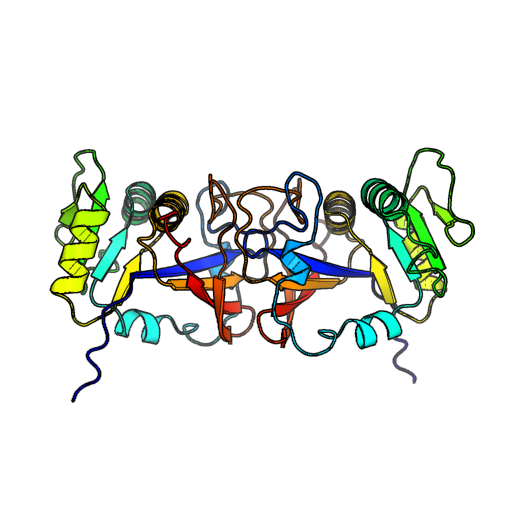A 1 108 ? 8.508 -22.078 -20.875 1 83.44 108 SER A O 1
ATOM 850 N N . LYS A 1 109 ? 6.453 -22.078 -21.906 1 85.06 109 LYS A N 1
ATOM 851 C CA . LYS A 1 109 ? 6.781 -20.906 -22.719 1 85.06 109 LYS A CA 1
ATOM 852 C C . LYS A 1 109 ? 6.094 -19.656 -22.188 1 85.06 109 LYS A C 1
ATOM 854 O O . LYS A 1 109 ? 6.43 -18.531 -22.578 1 85.06 109 LYS A O 1
ATOM 859 N N . GLN A 1 110 ? 5.16 -19.828 -21.312 1 93.5 110 GLN A N 1
ATOM 860 C CA . GLN A 1 110 ? 4.422 -18.703 -20.781 1 93.5 110 GLN A CA 1
ATOM 861 C C . GLN A 1 110 ? 4.711 -18.516 -19.297 1 93.5 110 GLN A C 1
ATOM 863 O O . GLN A 1 110 ? 5.348 -19.359 -18.672 1 93.5 110 GLN A O 1
ATOM 868 N N . ASP A 1 111 ? 4.277 -17.391 -18.797 1 97.19 111 ASP A N 1
ATOM 869 C CA . ASP A 1 111 ? 4.559 -17.016 -17.422 1 97.19 111 ASP A CA 1
ATOM 870 C C . ASP A 1 111 ? 3.775 -17.891 -16.438 1 97.19 111 ASP A C 1
ATOM 872 O O . ASP A 1 111 ? 2.863 -18.625 -16.844 1 97.19 111 ASP A O 1
ATOM 876 N N . ILE A 1 112 ? 4.238 -17.906 -15.219 1 97.81 112 ILE A N 1
ATOM 877 C CA . ILE A 1 112 ? 3.678 -18.703 -14.133 1 97.81 112 ILE A CA 1
ATOM 878 C C . ILE A 1 112 ? 2.99 -17.797 -13.117 1 97.81 112 ILE A C 1
ATOM 880 O O . ILE A 1 112 ? 3.611 -16.875 -12.586 1 97.81 112 ILE A O 1
ATOM 884 N N . TRP A 1 113 ? 1.731 -18.031 -12.898 1 98.5 113 TRP A N 1
ATOM 885 C CA . TRP A 1 113 ? 0.97 -17.25 -11.938 1 98.5 113 TRP A CA 1
ATOM 886 C C . TRP A 1 113 ? 1.05 -17.859 -10.539 1 98.5 113 TRP A C 1
ATOM 888 O O . TRP A 1 113 ? 0.721 -19.031 -10.352 1 98.5 113 TRP A O 1
ATOM 898 N N . ILE A 1 114 ? 1.503 -17.156 -9.625 1 98.19 114 ILE A N 1
ATOM 899 C CA . ILE A 1 114 ? 1.395 -17.5 -8.211 1 98.19 114 ILE A CA 1
ATOM 900 C C . ILE A 1 114 ? 0.108 -16.906 -7.633 1 98.19 114 ILE A C 1
ATOM 902 O O . ILE A 1 114 ? 0.014 -15.695 -7.418 1 98.19 114 ILE A O 1
ATOM 906 N N . VAL A 1 115 ? -0.85 -17.781 -7.418 1 94.56 115 VAL A N 1
ATOM 907 C CA . VAL A 1 115 ? -2.146 -17.344 -6.922 1 94.56 115 VAL A CA 1
ATOM 908 C C . VAL A 1 115 ? -2.131 -17.297 -5.395 1 94.56 115 VAL A C 1
ATOM 910 O O . VAL A 1 115 ? -2.291 -18.344 -4.742 1 94.56 115 VAL A O 1
ATOM 913 N N . GLY A 1 116 ? -1.69 -16.266 -4.859 1 84.06 116 GLY A N 1
ATOM 914 C CA . GLY A 1 116 ? -1.697 -16.141 -3.41 1 84.06 116 GLY A CA 1
ATOM 915 C C . GLY A 1 116 ? -1.266 -17.406 -2.693 1 84.06 116 GLY A C 1
ATOM 916 O O . GLY A 1 116 ? -0.792 -18.344 -3.326 1 84.06 116 GLY A O 1
ATOM 917 N N . GLY A 1 117 ? -1.346 -17.375 -1.338 1 90.44 117 GLY A N 1
ATOM 918 C CA . GLY A 1 117 ? -1.648 -16.266 -0.46 1 90.44 117 GLY A CA 1
ATOM 919 C C . GLY A 1 117 ? -0.415 -15.484 -0.038 1 90.44 117 GLY A C 1
ATOM 920 O O . GLY A 1 117 ? 0.654 -15.641 -0.632 1 90.44 117 GLY A O 1
ATOM 921 N N . GLY A 1 118 ? -0.54 -14.656 0.925 1 94.19 118 GLY A N 1
ATOM 922 C CA . GLY A 1 118 ? 0.518 -13.789 1.423 1 94.19 118 GLY A CA 1
ATOM 923 C C . GLY A 1 118 ? 1.732 -14.555 1.913 1 94.19 118 GLY A C 1
ATOM 924 O O . GLY A 1 118 ? 2.869 -14.164 1.641 1 94.19 118 GLY A O 1
ATOM 925 N N . LEU A 1 119 ? 1.521 -15.695 2.537 1 94.06 119 LEU A N 1
ATOM 926 C CA . LEU A 1 119 ? 2.621 -16.484 3.08 1 94.06 119 LEU A CA 1
ATOM 927 C C . LEU A 1 119 ? 3.488 -17.047 1.963 1 94.06 119 LEU A C 1
ATOM 929 O O . LEU A 1 119 ? 4.715 -16.938 2.01 1 94.06 119 LEU A O 1
ATOM 933 N N . LEU A 1 120 ? 2.842 -17.703 0.979 1 95.75 120 LEU A N 1
ATOM 934 C CA . LEU A 1 120 ? 3.58 -18.266 -0.148 1 95.75 120 LEU A CA 1
ATOM 935 C C . LEU A 1 120 ? 4.34 -17.172 -0.896 1 95.75 120 LEU A C 1
ATOM 937 O O . LEU A 1 120 ? 5.527 -17.328 -1.196 1 95.75 120 LEU A O 1
ATOM 941 N N . ILE A 1 121 ? 3.693 -16.078 -1.194 1 96.75 121 ILE A N 1
ATOM 942 C CA . ILE A 1 121 ? 4.297 -14.984 -1.939 1 96.75 121 ILE A CA 1
ATOM 943 C C . ILE A 1 121 ? 5.512 -14.445 -1.183 1 96.75 121 ILE A C 1
ATOM 945 O O . ILE A 1 121 ? 6.582 -14.258 -1.767 1 96.75 121 ILE A O 1
ATOM 949 N N . SER A 1 122 ? 5.355 -14.227 0.102 1 96.56 122 SER A N 1
ATOM 950 C CA . SER A 1 122 ? 6.461 -13.734 0.921 1 96.56 122 SER A CA 1
ATOM 951 C C . SER A 1 122 ? 7.625 -14.719 0.919 1 96.56 122 SER A C 1
ATOM 953 O O . SER A 1 122 ? 8.789 -14.312 0.815 1 96.56 122 SER A O 1
ATOM 955 N N . LYS A 1 123 ? 7.34 -15.961 1.048 1 94.44 123 LYS A N 1
ATOM 956 C CA . LYS A 1 123 ? 8.375 -16.984 1.02 1 94.44 123 LYS A CA 1
ATOM 957 C C . LYS A 1 123 ? 9.117 -16.984 -0.311 1 94.44 123 LYS A C 1
ATOM 959 O O . LYS A 1 123 ? 10.352 -17.078 -0.34 1 94.44 123 LYS A O 1
ATOM 964 N N . LEU A 1 124 ? 8.367 -16.938 -1.401 1 96.06 124 LEU A N 1
ATOM 965 C CA . LEU A 1 124 ? 8.984 -16.938 -2.723 1 96.06 124 LEU A CA 1
ATOM 966 C C . LEU A 1 124 ? 9.859 -15.711 -2.93 1 96.06 124 LEU A C 1
ATOM 968 O O . LEU A 1 124 ? 10.906 -15.781 -3.576 1 96.06 124 LEU A O 1
ATOM 972 N N . ILE A 1 125 ? 9.43 -14.555 -2.416 1 95.94 125 ILE A N 1
ATOM 973 C CA . ILE A 1 125 ? 10.25 -13.352 -2.475 1 95.94 125 ILE A CA 1
ATOM 974 C C . ILE A 1 125 ? 11.562 -13.586 -1.724 1 95.94 125 ILE A C 1
ATOM 976 O O . ILE A 1 125 ? 12.641 -13.305 -2.25 1 95.94 125 ILE A O 1
ATOM 980 N N . GLN A 1 126 ? 11.492 -14.109 -0.549 1 94 126 GLN A N 1
ATOM 981 C CA . GLN A 1 126 ? 12.648 -14.344 0.306 1 94 126 GLN A CA 1
ATOM 982 C C . GLN A 1 126 ? 13.625 -15.32 -0.342 1 94 126 GLN A C 1
ATOM 984 O O . GLN A 1 126 ? 14.844 -15.18 -0.188 1 94 126 GLN A O 1
ATOM 989 N N . GLU A 1 127 ? 13.102 -16.234 -1.039 1 93.62 127 GLU A N 1
ATOM 990 C CA . GLU A 1 127 ? 13.93 -17.266 -1.647 1 93.62 127 GLU A CA 1
ATOM 991 C C . GLU A 1 127 ? 14.422 -16.844 -3.029 1 93.62 127 GLU A C 1
ATOM 993 O O . GLU A 1 127 ? 15.117 -17.609 -3.705 1 93.62 127 GLU A O 1
ATOM 998 N N . GLY A 1 128 ? 14.055 -15.703 -3.473 1 94.38 128 GLY A N 1
ATOM 999 C CA . GLY A 1 128 ? 14.477 -15.203 -4.773 1 94.38 128 GLY A CA 1
ATOM 1000 C C . GLY A 1 128 ? 13.789 -15.906 -5.93 1 94.38 128 GLY A C 1
ATOM 1001 O O . GLY A 1 128 ? 14.352 -16 -7.023 1 94.38 128 GLY A O 1
ATOM 1002 N N . LEU A 1 129 ? 12.555 -16.391 -5.703 1 96.19 129 LEU A N 1
ATOM 1003 C CA . LEU A 1 129 ? 11.883 -17.234 -6.695 1 96.19 129 LEU A CA 1
ATOM 1004 C C . LEU A 1 129 ? 10.734 -16.484 -7.352 1 96.19 129 LEU A C 1
ATOM 1006 O O . LEU A 1 129 ? 10.133 -16.969 -8.305 1 96.19 129 LEU A O 1
ATOM 1010 N N . LEU A 1 130 ? 10.344 -15.367 -6.895 1 96.94 130 LEU A N 1
ATOM 1011 C CA . LEU A 1 130 ? 9.32 -14.531 -7.5 1 96.94 130 LEU A CA 1
ATOM 1012 C C . LEU A 1 130 ? 9.945 -13.414 -8.328 1 96.94 130 LEU A C 1
ATOM 1014 O O . LEU A 1 130 ? 10.703 -12.594 -7.805 1 96.94 130 LEU A O 1
ATOM 1018 N N . ASP A 1 131 ? 9.594 -13.344 -9.586 1 96.75 131 ASP A N 1
ATOM 1019 C CA . ASP A 1 131 ? 10.219 -12.375 -10.484 1 96.75 131 ASP A CA 1
ATOM 1020 C C . ASP A 1 131 ? 9.461 -11.055 -10.469 1 96.75 131 ASP A C 1
ATOM 1022 O O . ASP A 1 131 ? 10.07 -9.984 -10.477 1 96.75 131 ASP A O 1
ATOM 1026 N N . CYS A 1 132 ? 8.117 -11.164 -10.484 1 97.88 132 CYS A N 1
ATOM 1027 C CA . CYS A 1 132 ? 7.293 -9.984 -10.68 1 97.88 132 CYS A CA 1
ATOM 1028 C C . CYS A 1 132 ? 6.145 -9.945 -9.68 1 97.88 132 CYS A C 1
ATOM 1030 O O . CYS A 1 132 ? 5.594 -10.984 -9.32 1 97.88 132 CYS A O 1
ATOM 1032 N N . LEU A 1 133 ? 5.887 -8.789 -9.273 1 98.12 133 LEU A N 1
ATOM 1033 C CA . LEU A 1 133 ? 4.734 -8.492 -8.43 1 98.12 133 LEU A CA 1
ATOM 1034 C C . LEU A 1 133 ? 3.785 -7.52 -9.117 1 98.12 133 LEU A C 1
ATOM 1036 O O . LEU A 1 133 ? 4.176 -6.406 -9.469 1 98.12 133 LEU A O 1
ATOM 1040 N N . GLN A 1 134 ? 2.641 -7.973 -9.398 1 98.25 134 GLN A N 1
ATOM 1041 C CA . GLN A 1 134 ? 1.562 -7.168 -9.961 1 98.25 134 GLN A CA 1
ATOM 1042 C C . GLN A 1 134 ? 0.41 -7.023 -8.969 1 98.25 134 GLN A C 1
ATOM 1044 O O . GLN A 1 134 ? -0.327 -7.977 -8.719 1 98.25 134 GLN A O 1
ATOM 1049 N N . VAL A 1 135 ? 0.193 -5.828 -8.461 1 98 135 VAL A N 1
ATOM 1050 C CA . VAL A 1 135 ? -0.789 -5.645 -7.395 1 98 135 VAL A CA 1
ATOM 1051 C C . VAL A 1 135 ? -1.844 -4.633 -7.836 1 98 135 VAL A C 1
ATOM 1053 O O . VAL A 1 135 ? -1.516 -3.609 -8.438 1 98 135 VAL A O 1
ATOM 1056 N N . MET A 1 136 ? -3.047 -4.973 -7.641 1 97.38 136 MET A N 1
ATOM 1057 C CA . MET A 1 136 ? -4.176 -4.062 -7.801 1 97.38 136 MET A CA 1
ATOM 1058 C C . MET A 1 136 ? -4.559 -3.434 -6.465 1 97.38 136 MET A C 1
ATOM 1060 O O . MET A 1 136 ? -5.152 -4.094 -5.613 1 97.38 136 MET A O 1
ATOM 1064 N N . ILE A 1 137 ? -4.328 -2.18 -6.305 1 98.44 137 ILE A N 1
ATOM 1065 C CA . ILE A 1 137 ? -4.648 -1.5 -5.055 1 98.44 137 ILE A CA 1
ATOM 1066 C C . ILE A 1 137 ? -6.102 -1.024 -5.082 1 98.44 137 ILE A C 1
ATOM 1068 O O . ILE A 1 137 ? -6.477 -0.208 -5.926 1 98.44 137 ILE A O 1
ATOM 1072 N N . ALA A 1 138 ? -6.883 -1.555 -4.207 1 98.12 138 ALA A N 1
ATOM 1073 C CA . ALA A 1 138 ? -8.273 -1.145 -4.043 1 98.12 138 ALA A CA 1
ATOM 1074 C C . ALA A 1 138 ? -8.383 0.058 -3.107 1 98.12 138 ALA A C 1
ATOM 1076 O O . ALA A 1 138 ? -7.559 0.232 -2.211 1 98.12 138 ALA A O 1
ATOM 1077 N N . PRO A 1 139 ? -9.383 0.859 -3.281 1 97.38 139 PRO A N 1
ATOM 1078 C CA . PRO A 1 139 ? -9.562 2.062 -2.465 1 97.38 139 PRO A CA 1
ATOM 1079 C C . PRO A 1 139 ? -10.227 1.769 -1.12 1 97.38 139 PRO A C 1
ATOM 1081 O O . PRO A 1 139 ? -11.289 2.316 -0.819 1 97.38 139 PRO A O 1
ATOM 1084 N N . PHE A 1 140 ? -9.547 0.958 -0.333 1 96.69 140 PHE A N 1
ATOM 1085 C CA . PHE A 1 140 ? -10.023 0.571 0.987 1 96.69 140 PHE A CA 1
ATOM 1086 C C . PHE A 1 140 ? -8.898 0.602 2.008 1 96.69 140 PHE A C 1
ATOM 1088 O O . PHE A 1 140 ? -7.746 0.307 1.678 1 96.69 140 PHE A O 1
ATOM 1095 N N . LEU A 1 141 ? -9.273 1.002 3.16 1 96.75 141 LEU A N 1
ATOM 1096 C CA . LEU A 1 141 ? -8.539 0.64 4.367 1 96.75 141 LEU A CA 1
ATOM 1097 C C . LEU A 1 141 ? -9.289 -0.426 5.16 1 96.75 141 LEU A C 1
ATOM 1099 O O . LEU A 1 141 ? -10.359 -0.16 5.707 1 96.75 141 LEU A O 1
ATOM 1103 N N . LEU A 1 142 ? -8.703 -1.587 5.262 1 95.12 142 LEU A N 1
ATOM 1104 C CA . LEU A 1 142 ? -9.422 -2.674 5.922 1 95.12 142 LEU A CA 1
ATOM 1105 C C . LEU A 1 142 ? -9.172 -2.65 7.426 1 95.12 142 LEU A C 1
ATOM 1107 O O . LEU A 1 142 ? -10.031 -3.076 8.203 1 95.12 142 LEU A O 1
ATOM 1111 N N . GLY A 1 143 ? -7.98 -2.154 7.812 1 94.31 143 GLY A N 1
ATOM 1112 C CA . GLY A 1 143 ? -7.637 -2.074 9.219 1 94.31 143 GLY A CA 1
ATOM 1113 C C . GLY A 1 143 ? -7.07 -3.369 9.773 1 94.31 143 GLY A C 1
ATOM 1114 O O . GLY A 1 143 ? -6.23 -3.352 10.672 1 94.31 143 GLY A O 1
ATOM 1115 N N . ASP A 1 144 ? -7.578 -4.473 9.336 1 94.31 144 ASP A N 1
ATOM 1116 C CA . ASP A 1 144 ? -7.156 -5.816 9.727 1 94.31 144 ASP A CA 1
ATOM 1117 C C . ASP A 1 144 ? -7.531 -6.84 8.656 1 94.31 144 ASP A C 1
ATOM 1119 O O . ASP A 1 144 ? -8.367 -6.566 7.797 1 94.31 144 ASP A O 1
ATOM 1123 N N . GLY A 1 145 ? -6.84 -7.992 8.727 1 94.75 145 GLY A N 1
ATOM 1124 C CA . GLY A 1 145 ? -7.09 -9.039 7.75 1 94.75 145 GLY A CA 1
ATOM 1125 C C . GLY A 1 145 ? -5.867 -9.891 7.461 1 94.75 145 GLY A C 1
ATOM 1126 O O . GLY A 1 145 ? -5.039 -10.117 8.352 1 94.75 145 GLY A O 1
ATOM 1127 N N . VAL A 1 146 ? -5.855 -10.422 6.23 1 94.75 146 VAL A N 1
ATOM 1128 C CA . VAL A 1 146 ? -4.719 -11.227 5.785 1 94.75 146 VAL A CA 1
ATOM 1129 C C . VAL A 1 146 ? -3.732 -10.344 5.023 1 94.75 146 VAL A C 1
ATOM 1131 O O . VAL A 1 146 ? -4.023 -9.891 3.914 1 94.75 146 VAL A O 1
ATOM 1134 N N . PRO A 1 147 ? -2.586 -10.133 5.621 1 96 147 PRO A N 1
ATOM 1135 C CA . PRO A 1 147 ? -1.625 -9.266 4.93 1 96 147 PRO A CA 1
ATOM 1136 C C . PRO A 1 147 ? -0.993 -9.945 3.713 1 96 147 PRO A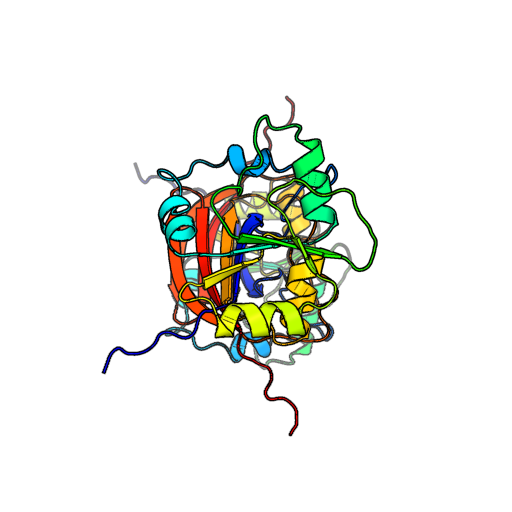 C 1
ATOM 1138 O O . PRO A 1 147 ? -0.748 -11.156 3.732 1 96 147 PRO A O 1
ATOM 1141 N N . LEU A 1 148 ? -0.723 -9.172 2.668 1 97.19 148 LEU A N 1
ATOM 1142 C CA . LEU A 1 148 ? -0.027 -9.711 1.505 1 97.19 148 LEU A CA 1
ATOM 1143 C C . LEU A 1 148 ? 1.406 -10.094 1.857 1 97.19 148 LEU A C 1
ATOM 1145 O O . LEU A 1 148 ? 1.898 -11.141 1.428 1 97.19 148 LEU A O 1
ATOM 1149 N N . PHE A 1 149 ? 2.072 -9.203 2.621 1 96.75 149 PHE A N 1
ATOM 1150 C CA . PHE A 1 149 ? 3.469 -9.422 2.98 1 96.75 149 PHE A CA 1
ATOM 1151 C C . PHE A 1 149 ? 3.602 -9.75 4.465 1 96.75 149 PHE A C 1
ATOM 1153 O O . PHE A 1 149 ? 3.113 -9 5.312 1 96.75 149 PHE A O 1
ATOM 1160 N N . THR A 1 150 ? 4.281 -10.844 4.719 1 91.75 150 THR A N 1
ATOM 1161 C CA . THR A 1 150 ? 4.469 -11.273 6.098 1 91.75 150 THR A CA 1
ATOM 1162 C C . THR A 1 150 ? 5.883 -11.805 6.309 1 91.75 150 THR A C 1
ATOM 1164 O O . THR A 1 150 ? 6.449 -12.453 5.426 1 91.75 150 THR A O 1
ATOM 1167 N N . ALA A 1 151 ? 6.488 -11.453 7.391 1 88.38 151 ALA A N 1
ATOM 1168 C CA . ALA A 1 151 ? 7.738 -12.031 7.871 1 88.38 151 ALA A CA 1
ATOM 1169 C C . ALA A 1 151 ? 8.859 -11.852 6.844 1 88.38 151 ALA A C 1
ATOM 1171 O O . ALA A 1 151 ? 9.641 -12.773 6.602 1 88.38 151 ALA A O 1
ATOM 1172 N N . LEU A 1 152 ? 8.797 -10.773 6.199 1 91.56 152 LEU A N 1
ATOM 1173 C CA . LEU A 1 152 ? 9.914 -10.492 5.309 1 91.56 152 LEU A CA 1
ATOM 1174 C C . LEU A 1 152 ? 11.148 -10.078 6.102 1 91.56 152 LEU A C 1
ATOM 1176 O O . LEU A 1 152 ? 11.055 -9.281 7.039 1 91.56 152 LEU A O 1
ATOM 1180 N N . ASP A 1 153 ? 12.336 -10.688 5.934 1 86.19 153 ASP A N 1
ATOM 1181 C CA . ASP A 1 153 ? 13.555 -10.469 6.715 1 86.19 153 ASP A CA 1
ATOM 1182 C C . ASP A 1 153 ? 14.281 -9.211 6.262 1 86.19 153 ASP A C 1
ATOM 1184 O O . ASP A 1 153 ? 15.273 -8.805 6.871 1 86.19 153 ASP A O 1
ATOM 1188 N N . CYS A 1 154 ? 14.07 -8.562 5.262 1 77.19 154 CYS A N 1
ATOM 1189 C CA . CYS A 1 154 ? 14.789 -7.359 4.859 1 77.19 154 CYS A CA 1
ATOM 1190 C C . CYS A 1 154 ? 13.953 -6.52 3.902 1 77.19 154 CYS A C 1
ATOM 1192 O O . CYS A 1 154 ? 12.906 -6.969 3.434 1 77.19 154 CYS A O 1
ATOM 1194 N N . PRO A 1 155 ? 14.664 -5.473 3.723 1 88.19 155 PRO A N 1
ATOM 1195 C CA . PRO A 1 155 ? 13.984 -4.766 2.633 1 88.19 155 PRO A CA 1
ATOM 1196 C C . PRO A 1 155 ? 14.297 -5.359 1.261 1 88.19 155 PRO A C 1
ATOM 1198 O O . PRO A 1 155 ? 15.367 -5.949 1.069 1 88.19 155 PRO A O 1
ATOM 1201 N N . TYR A 1 156 ? 13.398 -5.332 0.506 1 93.88 156 TYR A N 1
ATOM 1202 C CA . TYR A 1 156 ? 13.539 -5.66 -0.908 1 93.88 156 TYR A CA 1
ATOM 1203 C C . TYR A 1 156 ? 13.305 -4.434 -1.78 1 93.88 156 TYR A C 1
ATOM 1205 O O . TYR A 1 156 ? 12.406 -3.637 -1.511 1 93.88 156 TYR A O 1
ATOM 1213 N N . ARG A 1 157 ? 14.188 -4.301 -2.738 1 94.62 157 ARG A N 1
ATOM 1214 C CA . ARG A 1 157 ? 14 -3.242 -3.723 1 94.62 157 ARG A CA 1
ATOM 1215 C C . ARG A 1 157 ? 13.18 -3.734 -4.91 1 94.62 157 ARG A C 1
ATOM 1217 O O . ARG A 1 157 ? 13.367 -4.859 -5.379 1 94.62 157 ARG A O 1
ATOM 1224 N N . LEU A 1 158 ? 12.305 -2.92 -5.301 1 97.06 158 LEU A N 1
ATOM 1225 C CA . LEU A 1 158 ? 11.477 -3.189 -6.469 1 97.06 158 LEU A CA 1
ATOM 1226 C C . LEU A 1 158 ? 11.773 -2.193 -7.586 1 97.06 158 LEU A C 1
ATOM 1228 O O . LEU A 1 158 ? 12.352 -1.132 -7.34 1 97.06 158 LEU A O 1
ATOM 1232 N N . LYS A 1 159 ? 11.531 -2.592 -8.727 1 97.5 159 LYS A N 1
ATOM 1233 C CA . LYS A 1 159 ? 11.531 -1.692 -9.875 1 97.5 159 LYS A CA 1
ATOM 1234 C C . LYS A 1 159 ? 10.141 -1.567 -10.484 1 97.5 159 LYS A C 1
ATOM 1236 O O . LYS A 1 159 ? 9.562 -2.559 -10.938 1 97.5 159 LYS A O 1
ATOM 1241 N N . LEU A 1 160 ? 9.586 -0.397 -10.445 1 98.25 160 LEU A N 1
ATOM 1242 C CA . LEU A 1 160 ? 8.297 -0.148 -11.086 1 98.25 160 LEU A CA 1
ATOM 1243 C C . LEU A 1 160 ? 8.422 -0.189 -12.602 1 98.25 160 LEU A C 1
ATOM 1245 O O . LEU A 1 160 ? 9.164 0.601 -13.188 1 98.25 160 LEU A O 1
ATOM 1249 N N . THR A 1 161 ? 7.75 -1.077 -13.203 1 98.12 161 THR A N 1
ATOM 1250 C CA . THR A 1 161 ? 7.863 -1.208 -14.656 1 98.12 161 THR A CA 1
ATOM 1251 C C . THR A 1 161 ? 6.641 -0.611 -15.352 1 98.12 161 THR A C 1
ATOM 1253 O O . THR A 1 161 ? 6.711 -0.224 -16.516 1 98.12 161 THR A O 1
ATOM 1256 N N . ASP A 1 162 ? 5.516 -0.564 -14.664 1 98 162 ASP A N 1
ATOM 1257 C CA . ASP A 1 162 ? 4.293 0.009 -15.219 1 98 162 ASP A CA 1
ATOM 1258 C C . ASP A 1 162 ? 3.303 0.36 -14.109 1 98 162 ASP A C 1
ATOM 1260 O O . ASP A 1 162 ? 3.438 -0.112 -12.977 1 98 162 ASP A O 1
ATOM 1264 N N . CYS A 1 163 ? 2.357 1.229 -14.367 1 98.19 163 CYS A N 1
ATOM 1265 C CA . CYS A 1 163 ? 1.268 1.648 -13.492 1 98.19 163 CYS A CA 1
ATOM 1266 C C . CYS A 1 163 ? 0.022 1.991 -14.305 1 98.19 163 CYS A C 1
ATOM 1268 O O . CYS A 1 163 ? 0.087 2.783 -15.25 1 98.19 163 CYS A O 1
ATOM 1270 N N . ARG A 1 164 ? -1.099 1.407 -13.898 1 97.62 164 ARG A N 1
ATOM 1271 C CA . ARG A 1 164 ? -2.342 1.606 -14.641 1 97.62 164 ARG A CA 1
ATOM 1272 C C . ARG A 1 164 ? -3.504 1.878 -13.688 1 97.62 164 ARG A C 1
ATOM 1274 O O . ARG A 1 164 ? -3.584 1.286 -12.609 1 97.62 164 ARG A O 1
ATOM 1281 N N . ARG A 1 165 ? -4.371 2.762 -14.148 1 97.75 165 ARG A N 1
ATOM 1282 C CA . ARG A 1 165 ? -5.613 2.992 -13.414 1 97.75 165 ARG A CA 1
ATOM 1283 C C . ARG A 1 165 ? -6.777 2.256 -14.07 1 97.75 165 ARG A C 1
ATOM 1285 O O . ARG A 1 165 ? -6.949 2.314 -15.289 1 97.75 165 ARG A O 1
ATOM 1292 N N . HIS A 1 166 ? -7.449 1.476 -13.367 1 97.5 166 HIS A N 1
ATOM 1293 C CA . HIS A 1 166 ? -8.703 0.832 -13.742 1 97.5 166 HIS A CA 1
ATOM 1294 C C . HIS A 1 166 ? -9.852 1.303 -12.859 1 97.5 166 HIS A C 1
ATOM 1296 O O . HIS A 1 166 ? -10.156 0.669 -11.844 1 97.5 166 HIS A O 1
ATOM 1302 N N . GLY A 1 167 ? -10.555 2.428 -13.297 1 97.19 167 GLY A N 1
ATOM 1303 C CA . GLY A 1 167 ? -11.555 2.998 -12.406 1 97.19 167 GLY A CA 1
ATOM 1304 C C . GLY A 1 167 ? -10.984 3.385 -11.047 1 97.19 167 GLY A C 1
ATOM 1305 O O . GLY A 1 167 ? -10.094 4.23 -10.961 1 97.19 167 GLY A O 1
ATOM 1306 N N . GLN A 1 168 ? -11.43 2.652 -10.023 1 98.06 168 GLN A N 1
ATOM 1307 C CA . GLN A 1 168 ? -11.008 2.977 -8.664 1 98.06 168 GLN A CA 1
ATOM 1308 C C . GLN A 1 168 ? -9.828 2.111 -8.227 1 98.06 168 GLN A C 1
ATOM 1310 O O . GLN A 1 168 ? -9.297 2.283 -7.129 1 98.06 168 GLN A O 1
ATOM 1315 N N . PHE A 1 169 ? -9.375 1.26 -9.117 1 97.94 169 PHE A N 1
ATOM 1316 C CA . PHE A 1 169 ? -8.18 0.457 -8.867 1 97.94 169 PHE A CA 1
ATOM 1317 C C . PHE A 1 169 ? -6.945 1.118 -9.461 1 97.94 169 PHE A C 1
ATOM 1319 O O . PHE A 1 169 ? -7.027 1.762 -10.516 1 97.94 169 PHE A O 1
ATOM 1326 N N . VAL A 1 170 ? -5.875 0.957 -8.797 1 98.56 170 VAL A N 1
ATOM 1327 C CA . VAL A 1 170 ? -4.57 1.242 -9.391 1 98.56 170 VAL A CA 1
ATOM 1328 C C . VAL A 1 170 ? -3.738 -0.036 -9.453 1 98.56 170 VAL A C 1
ATOM 1330 O O . VAL A 1 170 ? -3.564 -0.718 -8.438 1 98.56 170 VAL A O 1
ATOM 1333 N N . GLU A 1 171 ? -3.316 -0.371 -10.602 1 98.56 171 GLU A N 1
ATOM 1334 C CA . GLU A 1 171 ? -2.486 -1.554 -10.812 1 98.56 171 GLU A CA 1
ATOM 1335 C C . GLU A 1 171 ? -1.009 -1.183 -10.898 1 98.56 171 GLU A C 1
ATOM 1337 O O . GLU A 1 171 ? -0.62 -0.342 -11.711 1 98.56 171 GLU A O 1
ATOM 1342 N N . LEU A 1 172 ? -0.194 -1.788 -10.07 1 98.75 172 LEU A N 1
ATOM 1343 C CA . LEU A 1 172 ? 1.244 -1.547 -10.031 1 98.75 172 LEU A CA 1
ATOM 1344 C C . LEU A 1 172 ? 2.014 -2.785 -10.484 1 98.75 172 LEU A C 1
ATOM 1346 O O . LEU A 1 172 ? 1.743 -3.893 -10.016 1 98.75 172 LEU A O 1
ATOM 1350 N N . PHE A 1 173 ? 2.953 -2.627 -11.414 1 98.62 173 PHE A N 1
ATOM 1351 C CA . PHE A 1 173 ? 3.805 -3.693 -11.922 1 98.62 173 PHE A CA 1
ATOM 1352 C C . PHE A 1 173 ? 5.234 -3.533 -11.422 1 98.62 173 PHE A C 1
ATOM 1354 O O . PHE A 1 173 ? 5.891 -2.529 -11.711 1 98.62 173 PHE A O 1
ATOM 1361 N N . TYR A 1 174 ? 5.676 -4.523 -10.703 1 98.5 174 TYR A N 1
ATOM 1362 C CA . TYR A 1 174 ? 7.031 -4.445 -10.156 1 98.5 174 TYR A CA 1
ATOM 1363 C C . TYR A 1 174 ? 7.859 -5.648 -10.594 1 98.5 174 TYR A C 1
ATOM 1365 O O . TYR A 1 174 ? 7.352 -6.77 -10.656 1 98.5 174 TYR A O 1
ATOM 1373 N N . GLN A 1 175 ? 9.102 -5.418 -10.891 1 98 175 GLN A N 1
ATOM 1374 C CA . GLN A 1 175 ? 10.125 -6.457 -10.898 1 98 175 GLN A CA 1
ATOM 1375 C C . GLN A 1 175 ? 10.852 -6.523 -9.555 1 98 175 GLN A C 1
ATOM 1377 O O . GLN A 1 175 ? 11.211 -5.492 -8.984 1 98 175 GLN A O 1
ATOM 1382 N N . ILE A 1 176 ? 10.922 -7.707 -9.055 1 95.69 176 ILE A N 1
ATOM 1383 C CA . ILE A 1 176 ? 11.625 -7.859 -7.789 1 95.69 176 ILE A CA 1
ATOM 1384 C C . ILE A 1 176 ? 13.125 -8.023 -8.047 1 95.69 176 ILE A C 1
ATOM 1386 O O . ILE A 1 176 ? 13.539 -8.867 -8.844 1 95.69 176 ILE A O 1
ATOM 1390 N N . ARG A 1 177 ? 13.836 -7.055 -7.59 1 81.62 177 ARG A N 1
ATOM 1391 C CA . ARG A 1 177 ? 15.273 -7.078 -7.816 1 81.62 177 ARG A CA 1
ATOM 1392 C C . ARG A 1 177 ? 15.969 -8.008 -6.824 1 81.62 177 ARG A C 1
ATOM 1394 O O . ARG A 1 177 ? 15.594 -8.07 -5.652 1 81.62 177 ARG A O 1
ATOM 1401 N N . SER A 1 178 ? 16.422 -9.125 -7.352 1 62.5 178 SER A N 1
ATOM 1402 C CA . SER A 1 178 ? 17.125 -10.141 -6.574 1 62.5 178 SER A CA 1
ATOM 1403 C C . SER A 1 178 ? 18.156 -9.508 -5.645 1 62.5 178 SER A C 1
ATOM 1405 O O . SER A 1 178 ? 18.703 -8.438 -5.938 1 62.5 178 SER A O 1
ATOM 1407 N N . HIS A 1 179 ? 17.969 -9.445 -4.266 1 53 179 HIS A N 1
ATOM 1408 C CA . HIS A 1 179 ? 19.141 -9.211 -3.436 1 53 179 HIS A CA 1
ATOM 1409 C C . HIS A 1 179 ? 20.375 -9.852 -4.043 1 53 179 HIS A C 1
ATOM 1411 O O . HIS A 1 179 ? 20.312 -10.953 -4.594 1 53 179 HIS A O 1
ATOM 1417 N N . SER A 1 180 ? 21.312 -9.133 -4.66 1 41.34 180 SER A N 1
ATOM 1418 C CA . SER A 1 180 ? 22.594 -9.812 -4.801 1 41.34 180 SER A CA 1
ATOM 1419 C C . SER A 1 180 ? 22.844 -10.781 -3.646 1 41.34 180 SER A C 1
ATOM 1421 O O . SER A 1 180 ? 22.672 -10.414 -2.48 1 41.34 180 SER A O 1
ATOM 1423 N N . ILE A 1 181 ? 22.578 -12.062 -3.605 1 34.59 181 ILE A N 1
ATOM 1424 C CA . ILE A 1 181 ? 23.328 -12.922 -2.693 1 34.59 181 ILE A CA 1
ATOM 1425 C C . ILE A 1 181 ? 24.688 -12.297 -2.396 1 34.59 181 ILE A C 1
ATOM 1427 O O . ILE A 1 181 ? 25.391 -11.859 -3.311 1 34.59 181 ILE A O 1
ATOM 1431 N N . ARG A 1 182 ? 25.016 -11.734 -1.128 1 29.92 182 ARG A N 1
ATOM 1432 C CA . ARG A 1 182 ? 26.422 -11.719 -0.747 1 29.92 182 ARG A CA 1
ATOM 1433 C C . ARG A 1 182 ? 27.172 -12.859 -1.413 1 29.92 182 ARG A C 1
ATOM 1435 O O . ARG A 1 182 ? 26.828 -14.031 -1.234 1 29.92 182 ARG A O 1
ATOM 1442 N N . GLU A 1 183 ? 27.516 -12.68 -2.775 1 22.8 183 GLU A N 1
ATOM 1443 C CA . GLU A 1 183 ? 28.75 -13.453 -2.953 1 22.8 183 GLU A CA 1
ATOM 1444 C C . GLU A 1 183 ? 29.734 -13.164 -1.831 1 22.8 183 GLU A C 1
ATOM 1446 O O . GLU A 1 183 ? 29.859 -12.023 -1.378 1 22.8 183 GLU A O 1
ATOM 1451 N N . MET B 1 1 ? -19.484 34.031 -8.484 1 35.44 1 MET B N 1
ATOM 1452 C CA . MET B 1 1 ? -19.562 33.531 -7.113 1 35.44 1 MET B CA 1
ATOM 1453 C C . MET B 1 1 ? -18.391 32.594 -6.805 1 35.44 1 MET B C 1
ATOM 1455 O O . MET B 1 1 ? -18.141 31.641 -7.523 1 35.44 1 MET B O 1
ATOM 1459 N N . ALA B 1 2 ? -17.344 33.188 -6.316 1 42.56 2 ALA B N 1
ATOM 1460 C CA . ALA B 1 2 ? -16.094 32.438 -6.176 1 42.56 2 ALA B CA 1
ATOM 1461 C C . ALA B 1 2 ? -16.312 31.078 -5.543 1 42.56 2 ALA B C 1
ATOM 1463 O O . ALA B 1 2 ? -17.047 30.953 -4.559 1 42.56 2 ALA B O 1
ATOM 1464 N N . VAL B 1 3 ? -16.406 30.016 -6.113 1 47.44 3 VAL B N 1
ATOM 1465 C CA . VAL B 1 3 ? -16.578 28.672 -5.559 1 47.44 3 VAL B CA 1
ATOM 1466 C C . VAL B 1 3 ? -15.719 28.516 -4.312 1 47.44 3 VAL B C 1
ATOM 1468 O O . VAL B 1 3 ? -14.484 28.531 -4.395 1 47.44 3 VAL B O 1
ATOM 1471 N N . THR B 1 4 ? -16.109 29.094 -3.191 1 55.38 4 THR B N 1
ATOM 1472 C CA . THR B 1 4 ? -15.344 29.172 -1.948 1 55.38 4 THR B CA 1
ATOM 1473 C C . THR B 1 4 ? -14.82 27.797 -1.539 1 55.38 4 THR B C 1
ATOM 1475 O O . THR B 1 4 ? -15.594 26.875 -1.286 1 55.38 4 THR B O 1
ATOM 1478 N N . LYS B 1 5 ? -13.703 27.438 -2.051 1 66.38 5 LYS B N 1
ATOM 1479 C CA . LYS B 1 5 ? -13.094 26.156 -1.71 1 66.38 5 LYS B CA 1
ATOM 1480 C C . LYS B 1 5 ? -12.93 26.016 -0.2 1 66.38 5 LYS B C 1
ATOM 1482 O O . LYS B 1 5 ? -12.422 26.922 0.462 1 66.38 5 LYS B O 1
ATOM 1487 N N . HIS B 1 6 ? -13.68 25.125 0.454 1 86.12 6 HIS B N 1
ATOM 1488 C CA . HIS B 1 6 ? -13.469 24.828 1.864 1 86.12 6 HIS B CA 1
ATOM 1489 C C . HIS B 1 6 ? -12.156 24.078 2.076 1 86.12 6 HIS B C 1
ATOM 1491 O O . HIS B 1 6 ? -11.883 23.094 1.384 1 86.12 6 HIS B O 1
ATOM 1497 N N . PRO B 1 7 ? -11.258 24.594 2.881 1 94.81 7 PRO B N 1
ATOM 1498 C CA . PRO B 1 7 ? -9.961 23.953 3.137 1 94.81 7 PRO B CA 1
ATOM 1499 C C . PRO B 1 7 ? -10.102 22.5 3.545 1 94.81 7 PRO B C 1
ATOM 1501 O O . PRO B 1 7 ? -11.039 22.141 4.262 1 94.81 7 PRO B O 1
ATOM 1504 N N . LYS B 1 8 ? -9.203 21.719 3.072 1 96.56 8 LYS B N 1
ATOM 1505 C CA . LYS B 1 8 ? -9.188 20.297 3.391 1 96.56 8 LYS B CA 1
ATOM 1506 C C . LYS B 1 8 ? -7.992 19.938 4.27 1 96.56 8 LYS B C 1
ATOM 1508 O O . LYS B 1 8 ? -6.957 20.609 4.211 1 96.56 8 LYS B O 1
ATOM 1513 N N . THR B 1 9 ? -8.203 18.938 5.051 1 97.38 9 THR B N 1
ATOM 1514 C CA . THR B 1 9 ? -7.09 18.297 5.746 1 97.38 9 THR B CA 1
ATOM 1515 C C . THR B 1 9 ? -6.488 17.188 4.891 1 97.38 9 THR B C 1
ATOM 1517 O O . THR B 1 9 ? -7.199 16.281 4.434 1 97.38 9 THR B O 1
ATOM 1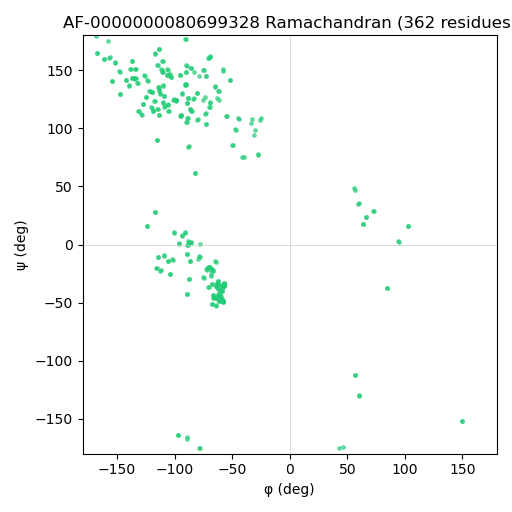520 N N . ILE B 1 10 ? -5.172 17.266 4.672 1 98.25 10 ILE B N 1
ATOM 1521 C CA . ILE B 1 10 ? -4.52 16.328 3.754 1 98.25 10 ILE B CA 1
ATOM 1522 C C . ILE B 1 10 ? -3.332 15.664 4.449 1 98.25 10 ILE B C 1
ATOM 1524 O O . ILE B 1 10 ? -2.455 16.344 4.98 1 98.25 10 ILE B O 1
ATOM 1528 N N . ALA B 1 11 ? -3.379 14.391 4.539 1 98.31 11 ALA B N 1
ATOM 1529 C CA . ALA B 1 11 ? -2.146 13.664 4.832 1 98.31 11 ALA B CA 1
ATOM 1530 C C . ALA B 1 11 ? -1.334 13.422 3.562 1 98.31 11 ALA B C 1
ATOM 1532 O O . ALA B 1 11 ? -1.845 12.875 2.584 1 98.31 11 ALA B O 1
ATOM 1533 N N . TYR B 1 12 ? -0.133 13.812 3.562 1 97.81 12 TYR B N 1
ATOM 1534 C CA . TYR B 1 12 ? 0.784 13.688 2.436 1 97.81 12 TYR B CA 1
ATOM 1535 C C . TYR B 1 12 ? 2.117 13.102 2.877 1 97.81 12 TYR B C 1
ATOM 1537 O O . TYR B 1 12 ? 2.838 13.703 3.676 1 97.81 12 TYR B O 1
ATOM 1545 N N . LEU B 1 13 ? 2.488 11.938 2.43 1 96.06 13 LEU B N 1
ATOM 1546 C CA . LEU B 1 13 ? 3.729 11.312 2.865 1 96.06 13 LEU B CA 1
ATOM 1547 C C . LEU B 1 13 ? 4.086 10.125 1.97 1 96.06 13 LEU B C 1
ATOM 1549 O O . LEU B 1 13 ? 3.252 9.664 1.188 1 96.06 13 LEU B O 1
ATOM 1553 N N . GLY B 1 14 ? 5.297 9.703 2.088 1 96.56 14 GLY B N 1
ATOM 1554 C CA . GLY B 1 14 ? 5.781 8.516 1.407 1 96.56 14 GLY B CA 1
ATOM 1555 C C . GLY B 1 14 ? 5.609 7.246 2.225 1 96.56 14 GLY B C 1
ATOM 1556 O O . GLY B 1 14 ? 5.738 7.27 3.449 1 96.56 14 GLY B O 1
ATOM 1557 N N . MET B 1 15 ? 5.398 6.16 1.501 1 97.06 15 MET B N 1
ATOM 1558 C CA . MET B 1 15 ? 5.289 4.859 2.158 1 97.06 15 MET B CA 1
ATOM 1559 C C . MET B 1 15 ? 5.824 3.748 1.263 1 97.06 15 MET B C 1
ATOM 1561 O O . MET B 1 15 ? 5.848 3.889 0.038 1 97.06 15 MET B O 1
ATOM 1565 N N . SER B 1 16 ? 6.367 2.707 1.872 1 97.19 16 SER B N 1
ATOM 1566 C CA . SER B 1 16 ? 6.723 1.506 1.126 1 97.19 16 SER B CA 1
ATOM 1567 C C . SER B 1 16 ? 5.48 0.768 0.639 1 97.19 16 SER B C 1
ATOM 1569 O O . SER B 1 16 ? 4.371 1.028 1.111 1 97.19 16 SER B O 1
ATOM 1571 N N . LEU B 1 17 ? 5.672 -0.079 -0.318 1 97.94 17 LEU B N 1
ATOM 1572 C CA . LEU B 1 17 ? 4.547 -0.822 -0.878 1 97.94 17 LEU B CA 1
ATOM 1573 C C . LEU B 1 17 ? 3.826 -1.615 0.207 1 97.94 17 LEU B C 1
ATOM 1575 O O . LEU B 1 17 ? 2.604 -1.771 0.158 1 97.94 17 LEU B O 1
ATOM 1579 N N . ASP B 1 18 ? 4.605 -2.076 1.189 1 96.94 18 ASP B N 1
ATOM 1580 C CA . ASP B 1 18 ? 4.004 -2.877 2.25 1 96.94 18 ASP B CA 1
ATOM 1581 C C . ASP B 1 18 ? 3.557 -1.997 3.416 1 96.94 18 ASP B C 1
ATOM 1583 O O . ASP B 1 18 ? 3.242 -2.5 4.496 1 96.94 18 ASP B O 1
ATOM 1587 N N . GLY B 1 19 ? 3.549 -0.651 3.318 1 96.88 19 GLY B N 1
ATOM 1588 C CA . GLY B 1 19 ? 2.725 0.199 4.164 1 96.88 19 GLY B CA 1
ATOM 1589 C C . GLY B 1 19 ? 3.506 0.871 5.277 1 96.88 19 GLY B C 1
ATOM 1590 O O . GLY B 1 19 ? 2.92 1.37 6.238 1 96.88 19 GLY B O 1
ATOM 1591 N N . TYR B 1 20 ? 4.824 0.885 5.18 1 96.62 20 TYR B N 1
ATOM 1592 C CA . TYR B 1 20 ? 5.625 1.503 6.23 1 96.62 20 TYR B CA 1
ATOM 1593 C C . TYR B 1 20 ? 6.125 2.877 5.797 1 96.62 20 TYR B C 1
ATOM 1595 O O . TYR B 1 20 ? 6.504 3.07 4.637 1 96.62 20 TYR B O 1
ATOM 1603 N N . ILE B 1 21 ? 6.195 3.826 6.738 1 96.5 21 ILE B N 1
ATOM 1604 C CA . ILE B 1 21 ? 6.609 5.191 6.43 1 96.5 21 ILE B CA 1
ATOM 1605 C C . ILE B 1 21 ? 8.023 5.434 6.949 1 96.5 21 ILE B C 1
ATOM 1607 O O . ILE B 1 21 ? 8.648 6.441 6.617 1 96.5 21 ILE B O 1
ATOM 1611 N N . ALA B 1 22 ? 8.547 4.562 7.801 1 95.31 22 ALA B N 1
ATOM 1612 C CA . ALA B 1 22 ? 9.914 4.551 8.305 1 95.31 22 ALA B CA 1
ATOM 1613 C C . ALA B 1 22 ? 10.359 3.133 8.664 1 95.31 22 ALA B C 1
ATOM 1615 O O . ALA B 1 22 ? 9.523 2.25 8.867 1 95.31 22 ALA B O 1
ATOM 1616 N N . ASP B 1 23 ? 11.68 2.918 8.664 1 94.25 23 ASP B N 1
ATOM 1617 C CA . ASP B 1 23 ? 12.188 1.61 9.07 1 94.25 23 ASP B CA 1
ATOM 1618 C C . ASP B 1 23 ? 12.172 1.456 10.586 1 94.25 23 ASP B C 1
ATOM 1620 O O . ASP B 1 23 ? 11.609 2.297 11.297 1 94.25 23 ASP B O 1
ATOM 1624 N N . THR B 1 24 ? 12.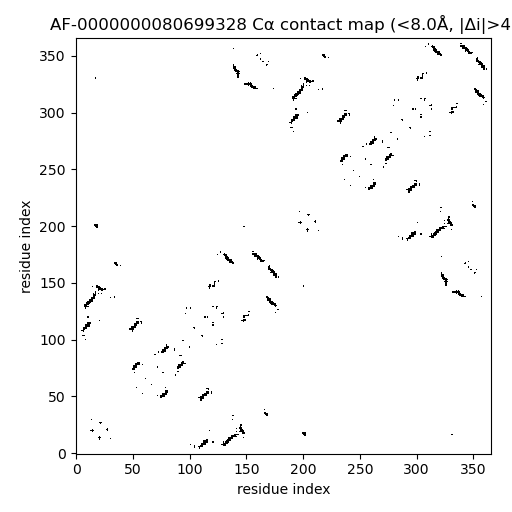68 0.388 11.102 1 92.88 24 THR B N 1
ATOM 1625 C CA . THR B 1 24 ? 12.602 0.059 12.523 1 92.88 24 THR B CA 1
ATOM 1626 C C . THR B 1 24 ? 13.414 1.052 13.352 1 92.88 24 THR B C 1
ATOM 1628 O O . THR B 1 24 ? 13.156 1.222 14.547 1 92.88 24 THR B O 1
ATOM 1631 N N . ALA B 1 25 ? 14.352 1.698 12.742 1 91.19 25 ALA B N 1
ATOM 1632 C CA . ALA B 1 25 ? 15.156 2.723 13.406 1 91.19 25 ALA B CA 1
ATOM 1633 C C . ALA B 1 25 ? 14.562 4.109 13.188 1 91.19 25 ALA B C 1
ATOM 1635 O O . ALA B 1 25 ? 15.227 5.121 13.438 1 91.19 25 ALA B O 1
ATOM 1636 N N . GLU B 1 26 ? 13.375 4.129 12.594 1 90.44 26 GLU B N 1
ATOM 1637 C CA . GLU B 1 26 ? 12.633 5.352 12.312 1 90.44 26 GLU B CA 1
ATOM 1638 C C . GLU B 1 26 ? 13.359 6.215 11.281 1 90.44 26 GLU B C 1
ATOM 1640 O O . GLU B 1 26 ? 13.234 7.441 11.297 1 90.44 26 GLU B O 1
ATOM 1645 N N . GLY B 1 27 ? 14.164 5.543 10.516 1 90.62 27 GLY B N 1
ATOM 1646 C CA . GLY B 1 27 ? 14.852 6.211 9.422 1 90.62 27 GLY B CA 1
ATOM 1647 C C . GLY B 1 27 ? 14.062 6.184 8.125 1 90.62 27 GLY B C 1
ATOM 1648 O O . GLY B 1 27 ? 13.273 5.266 7.887 1 90.62 27 GLY B O 1
ATOM 1649 N N . MET B 1 28 ? 14.336 7.223 7.223 1 90.75 28 MET B N 1
ATOM 1650 C CA . MET B 1 28 ? 13.625 7.371 5.957 1 90.75 28 MET B CA 1
ATOM 1651 C C . MET B 1 28 ? 14.602 7.402 4.785 1 90.75 28 MET B C 1
ATOM 1653 O O . MET B 1 28 ? 14.234 7.797 3.678 1 90.75 28 MET B O 1
ATOM 1657 N N . THR B 1 29 ? 15.812 6.973 5.027 1 89.56 29 THR B N 1
ATOM 1658 C CA . THR B 1 29 ? 16.844 7.074 4.004 1 89.56 29 THR B CA 1
ATOM 1659 C C . THR B 1 29 ? 16.484 6.246 2.777 1 89.56 29 THR B C 1
ATOM 1661 O O . THR B 1 29 ? 16.812 6.617 1.648 1 89.56 29 THR B O 1
ATOM 1664 N N . TRP B 1 30 ? 15.797 5.176 2.967 1 89.25 30 TRP B N 1
ATOM 1665 C CA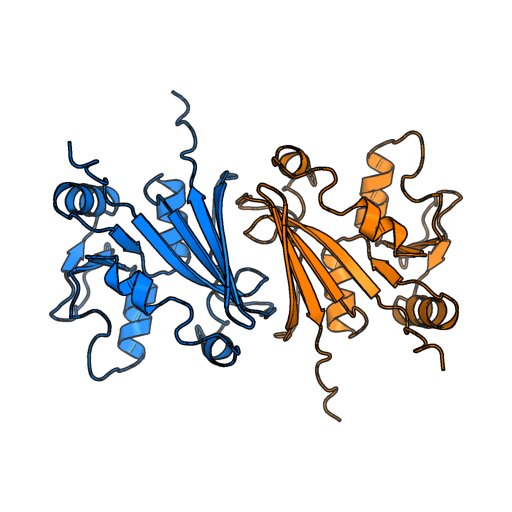 . TRP B 1 30 ? 15.352 4.324 1.868 1 89.25 30 TRP B CA 1
ATOM 1666 C C . TRP B 1 30 ? 14.523 5.117 0.866 1 89.25 30 TRP B C 1
ATOM 1668 O O . TRP B 1 30 ? 14.602 4.887 -0.343 1 89.25 30 TRP B O 1
ATOM 1678 N N . LEU B 1 31 ? 13.758 6.098 1.34 1 89.12 31 LEU B N 1
ATOM 1679 C CA . LEU B 1 31 ? 12.93 6.938 0.479 1 89.12 31 LEU B CA 1
ATOM 1680 C C . LEU B 1 31 ? 13.797 7.824 -0.41 1 89.12 31 LEU B C 1
ATOM 1682 O O . LEU B 1 31 ? 13.445 8.086 -1.562 1 89.12 31 LEU B O 1
ATOM 1686 N N . GLU B 1 32 ? 14.883 8.227 0.104 1 87.5 32 GLU B N 1
ATOM 1687 C CA . GLU B 1 32 ? 15.789 9.117 -0.619 1 87.5 32 GLU B CA 1
ATOM 1688 C C . GLU B 1 32 ? 16.5 8.383 -1.747 1 87.5 32 GLU B C 1
ATOM 1690 O O . GLU B 1 32 ? 17 9.008 -2.684 1 87.5 32 GLU B O 1
ATOM 1695 N N . GLU B 1 33 ? 16.562 7.09 -1.618 1 89 33 GLU B N 1
ATOM 1696 C CA . GLU B 1 33 ? 17.266 6.266 -2.598 1 89 33 GLU B CA 1
ATOM 1697 C C . GLU B 1 33 ? 16.438 6.07 -3.857 1 89 33 GLU B C 1
ATOM 1699 O O . GLU B 1 33 ? 16.938 5.621 -4.887 1 89 33 GLU B O 1
ATOM 1704 N N . VAL B 1 34 ? 15.219 6.461 -3.775 1 92.56 34 VAL B N 1
ATOM 1705 C CA . VAL B 1 34 ? 14.297 6.184 -4.875 1 92.56 34 VAL B CA 1
ATOM 1706 C C . VAL B 1 34 ? 14.5 7.207 -5.988 1 92.56 34 VAL B C 1
ATOM 1708 O O . VAL B 1 34 ? 14.609 8.406 -5.727 1 92.56 34 VAL B O 1
ATOM 1711 N N . LYS B 1 35 ? 14.641 6.727 -7.195 1 91.19 35 LYS B N 1
ATOM 1712 C CA . LYS B 1 35 ? 14.727 7.613 -8.352 1 91.19 35 LYS B CA 1
ATOM 1713 C C . LYS B 1 35 ? 13.375 8.227 -8.68 1 91.19 35 LYS B C 1
ATOM 1715 O O . LYS B 1 35 ? 12.5 7.559 -9.25 1 91.19 35 LYS B O 1
ATOM 1720 N N . GLY B 1 36 ? 13.219 9.461 -8.32 1 94.38 36 GLY B N 1
ATOM 1721 C CA . GLY B 1 36 ? 12 10.195 -8.617 1 94.38 36 GLY B CA 1
ATOM 1722 C C . GLY B 1 36 ? 12.109 11.062 -9.859 1 94.38 36 GLY B C 1
ATOM 1723 O O . GLY B 1 36 ? 12.836 10.719 -10.797 1 94.38 36 GLY B O 1
ATOM 1724 N N . GLN B 1 37 ? 11.227 11.922 -9.969 1 92.38 37 GLN B N 1
ATOM 1725 C CA . GLN B 1 37 ? 11.203 12.922 -11.023 1 92.38 37 GLN B CA 1
ATOM 1726 C C . GLN B 1 37 ? 11.047 14.328 -10.453 1 92.38 37 GLN B C 1
ATOM 1728 O O . GLN B 1 37 ? 10 14.656 -9.875 1 92.38 37 GLN B O 1
ATOM 1733 N N . GLY B 1 38 ? 12.203 15.141 -10.617 1 92.06 38 GLY B N 1
ATOM 1734 C CA . GLY B 1 38 ? 12.164 16.469 -10.016 1 92.06 38 GLY B CA 1
ATOM 1735 C C . GLY B 1 38 ? 11.969 16.438 -8.508 1 92.06 38 GLY B C 1
ATOM 1736 O O . GLY B 1 38 ? 12.711 15.742 -7.801 1 92.06 38 GLY B O 1
ATOM 1737 N N . ASP B 1 39 ? 10.984 17.234 -8.078 1 92.62 39 ASP B N 1
ATOM 1738 C CA . ASP B 1 39 ? 10.727 17.219 -6.637 1 92.62 39 ASP B CA 1
ATOM 1739 C C . ASP B 1 39 ? 9.516 16.344 -6.305 1 92.62 39 ASP B C 1
ATOM 1741 O O . ASP B 1 39 ? 8.953 16.438 -5.219 1 92.62 39 ASP B O 1
ATOM 1745 N N . ASN B 1 40 ? 9.031 15.586 -7.281 1 94.19 40 ASN B N 1
ATOM 1746 C CA . ASN B 1 40 ? 7.949 14.625 -7.145 1 94.19 40 ASN B CA 1
ATOM 1747 C C . ASN B 1 40 ? 6.633 15.305 -6.777 1 94.19 40 ASN B C 1
ATOM 1749 O O . ASN B 1 40 ? 5.742 14.672 -6.199 1 94.19 40 ASN B O 1
ATOM 1753 N N . GLY B 1 41 ? 6.555 16.656 -6.992 1 93.94 41 GLY B N 1
ATOM 1754 C CA . GLY B 1 41 ? 5.32 17.375 -6.734 1 93.94 41 GLY B CA 1
ATOM 1755 C C . GLY B 1 41 ? 5.277 18 -5.352 1 93.94 41 GLY B C 1
ATOM 1756 O O . GLY B 1 41 ? 4.297 18.656 -4.992 1 93.94 41 GLY B O 1
ATOM 1757 N N . TYR B 1 42 ? 6.344 17.844 -4.625 1 95.31 42 TYR B N 1
ATOM 1758 C CA . TYR B 1 42 ? 6.391 18.359 -3.262 1 95.31 42 TYR B CA 1
ATOM 1759 C C . TYR B 1 42 ? 6.195 19.875 -3.246 1 95.31 42 TYR B C 1
ATOM 1761 O O . TYR B 1 42 ? 5.418 20.391 -2.443 1 95.31 42 TYR B O 1
ATOM 1769 N N . GLY B 1 43 ? 6.871 20.531 -4.082 1 96.12 43 GLY B N 1
ATOM 1770 C CA . GLY B 1 43 ? 6.777 21.984 -4.133 1 96.12 43 GLY B CA 1
ATOM 1771 C C . GLY B 1 43 ? 5.363 22.484 -4.387 1 96.12 43 GLY B C 1
ATOM 1772 O O . GLY B 1 43 ? 4.887 23.391 -3.697 1 96.12 43 GLY B O 1
ATOM 1773 N N . ALA B 1 44 ? 4.758 21.906 -5.367 1 96.06 44 ALA B N 1
ATOM 1774 C CA . ALA B 1 44 ? 3.387 22.297 -5.691 1 96.06 44 ALA B CA 1
ATOM 1775 C C . ALA B 1 44 ? 2.449 22.016 -4.516 1 96.06 44 ALA B C 1
ATOM 1777 O O . ALA B 1 44 ? 1.588 22.844 -4.199 1 96.06 44 ALA B O 1
ATOM 1778 N N . PHE B 1 45 ? 2.66 20.953 -3.895 1 96.94 45 PHE B N 1
ATOM 1779 C CA . PHE B 1 45 ? 1.863 20.625 -2.719 1 96.94 45 PHE B CA 1
ATOM 1780 C C . PHE B 1 45 ? 2.102 21.641 -1.604 1 96.94 45 PHE B C 1
ATOM 1782 O O . PHE B 1 45 ? 1.152 22.203 -1.065 1 96.94 45 PHE B O 1
ATOM 1789 N N . TYR B 1 46 ? 3.303 21.828 -1.296 1 97.38 46 TYR B N 1
ATOM 1790 C CA . TYR B 1 46 ? 3.686 22.719 -0.203 1 97.38 46 TYR B CA 1
ATOM 1791 C C . TYR B 1 46 ? 3.145 24.125 -0.427 1 97.38 46 TYR B C 1
ATOM 1793 O O . TYR B 1 46 ? 2.688 24.766 0.515 1 97.38 46 TYR B O 1
ATOM 1801 N N . ASP B 1 47 ? 3.129 24.5 -1.673 1 96.56 47 ASP B N 1
ATOM 1802 C CA . ASP B 1 47 ? 2.609 25.812 -2.021 1 96.56 47 ASP B CA 1
ATOM 1803 C C . ASP B 1 47 ? 1.097 25.875 -1.815 1 96.56 47 ASP B C 1
ATOM 1805 O O . ASP B 1 47 ? 0.536 26.969 -1.646 1 96.56 47 ASP B O 1
ATOM 1809 N N . SER B 1 48 ? 0.493 24.734 -1.771 1 95.88 48 SER B N 1
ATOM 1810 C CA . SER B 1 48 ? -0.965 24.703 -1.738 1 95.88 48 SER B CA 1
ATOM 1811 C C . SER B 1 48 ? -1.488 24.75 -0.307 1 95.88 48 SER B C 1
ATOM 1813 O O . SER B 1 48 ? -2.691 24.906 -0.084 1 95.88 48 SER B O 1
ATOM 1815 N N . ILE B 1 49 ? -0.626 24.641 0.691 1 96.69 49 ILE B N 1
ATOM 1816 C CA . ILE B 1 49 ? -1.097 24.547 2.068 1 96.69 49 ILE B CA 1
ATOM 1817 C C . ILE B 1 49 ? -0.738 25.828 2.82 1 96.69 49 ILE B C 1
ATOM 1819 O O . ILE B 1 49 ? 0.193 26.531 2.436 1 96.69 49 ILE B O 1
ATOM 1823 N N . SER B 1 50 ? -1.476 26.094 3.926 1 95 50 SER B N 1
ATOM 1824 C CA . SER B 1 50 ? -1.197 27.266 4.75 1 95 50 SER B CA 1
ATOM 1825 C C . SER B 1 50 ? -0.743 26.859 6.148 1 95 50 SER B C 1
ATOM 1827 O O . SER B 1 50 ? -0.12 27.656 6.859 1 95 50 SER B O 1
ATOM 1829 N N . SER B 1 51 ? -1.075 25.625 6.52 1 97.12 51 SER B N 1
ATOM 1830 C CA . SER B 1 51 ? -0.79 25.172 7.875 1 97.12 51 SER B CA 1
ATOM 1831 C C . SER B 1 51 ? -0.256 23.734 7.879 1 97.12 51 SER B C 1
ATOM 1833 O O . SER B 1 51 ? -0.555 22.953 6.977 1 97.12 51 SER B O 1
ATOM 1835 N N . VAL B 1 52 ? 0.541 23.484 8.883 1 97.75 52 VAL B N 1
ATOM 1836 C CA . VAL B 1 52 ? 1.126 22.172 9.109 1 97.75 52 VAL B CA 1
ATOM 1837 C C . VAL B 1 52 ? 0.781 21.688 10.516 1 97.75 52 VAL B C 1
ATOM 1839 O O . VAL B 1 52 ? 0.977 22.406 11.492 1 97.75 52 VAL B O 1
ATOM 1842 N N . VAL B 1 53 ? 0.241 20.531 10.602 1 97.81 53 VAL B N 1
ATOM 1843 C CA . VAL B 1 53 ? -0.102 19.922 11.883 1 97.81 53 VAL B CA 1
ATOM 1844 C C . VAL B 1 53 ? 0.656 18.609 12.047 1 97.81 53 VAL B C 1
ATOM 1846 O O . VAL B 1 53 ? 0.662 17.766 11.141 1 97.81 53 VAL B O 1
ATOM 1849 N N . MET B 1 54 ? 1.275 18.422 13.148 1 97.19 54 MET B N 1
ATOM 1850 C CA . MET B 1 54 ? 2.031 17.188 13.383 1 97.19 54 MET B CA 1
ATOM 1851 C C . MET B 1 54 ? 1.786 16.656 14.789 1 97.19 54 MET B C 1
ATOM 1853 O O . MET B 1 54 ? 1.328 17.391 15.664 1 97.19 54 MET B O 1
ATOM 1857 N N . GLY B 1 55 ? 2.021 15.391 14.961 1 95.44 55 GLY B N 1
ATOM 1858 C CA . GLY B 1 55 ? 1.965 14.773 16.281 1 95.44 55 GLY B CA 1
ATOM 1859 C C . GLY B 1 55 ? 3.301 14.781 17 1 95.44 55 GLY B C 1
ATOM 1860 O O . GLY B 1 55 ? 4.328 15.125 16.406 1 95.44 55 GLY B O 1
ATOM 1861 N N . ARG B 1 56 ? 3.297 14.297 18.203 1 93.88 56 ARG B N 1
ATOM 1862 C CA . ARG B 1 56 ? 4.438 14.375 19.109 1 93.88 56 ARG B CA 1
ATOM 1863 C C . ARG B 1 56 ? 5.613 13.562 18.594 1 93.88 56 ARG B C 1
ATOM 1865 O O . ARG B 1 56 ? 6.746 14.039 18.562 1 93.88 56 ARG B O 1
ATOM 1872 N N . ARG B 1 57 ? 5.355 12.367 18.141 1 91.5 57 ARG B N 1
ATOM 1873 C CA . ARG B 1 57 ? 6.438 11.5 17.688 1 91.5 57 ARG B CA 1
ATOM 1874 C C . ARG B 1 57 ? 7.137 12.094 16.469 1 91.5 57 ARG B C 1
ATOM 1876 O O . ARG B 1 57 ? 8.367 12.07 16.375 1 91.5 57 ARG B O 1
ATOM 1883 N N . THR B 1 58 ? 6.375 12.555 15.523 1 93.69 58 THR B N 1
ATOM 1884 C CA . THR B 1 58 ? 6.934 13.203 14.344 1 93.69 58 THR B CA 1
ATOM 1885 C C . THR B 1 58 ? 7.727 14.445 14.727 1 93.69 58 THR B C 1
ATOM 1887 O O . THR B 1 58 ? 8.828 14.664 14.227 1 93.69 58 THR B O 1
ATOM 1890 N N . TYR B 1 59 ? 7.184 15.227 15.617 1 94.69 59 TYR B N 1
ATOM 1891 C CA . TYR B 1 59 ? 7.863 16.438 16.062 1 94.69 59 TYR B CA 1
ATOM 1892 C C . TYR B 1 59 ? 9.203 16.109 16.719 1 94.69 59 TYR B C 1
ATOM 1894 O O . TYR B 1 59 ? 10.227 16.703 16.375 1 94.69 59 TYR B O 1
ATOM 1902 N N . ASP B 1 60 ? 9.18 15.125 17.656 1 92.94 60 ASP B N 1
ATOM 1903 C CA . ASP B 1 60 ? 10.398 14.719 18.344 1 92.94 60 ASP B CA 1
ATOM 1904 C C . ASP B 1 60 ? 11.453 14.234 17.344 1 92.94 60 ASP B C 1
ATOM 1906 O O . ASP B 1 60 ? 12.641 14.547 17.484 1 92.94 60 ASP B O 1
ATOM 1910 N N . TRP B 1 61 ? 10.992 13.531 16.375 1 91.88 61 TRP B N 1
ATOM 1911 C CA . TRP B 1 61 ? 11.891 13.047 15.328 1 91.88 61 TRP B CA 1
ATOM 1912 C C . TRP B 1 61 ? 12.5 14.211 14.555 1 91.88 61 TRP B C 1
ATOM 1914 O O . TRP B 1 61 ? 13.711 14.219 14.297 1 91.88 61 TRP B O 1
ATOM 1924 N N . LEU B 1 62 ? 11.742 15.164 14.18 1 91.44 62 LEU B N 1
ATOM 1925 C CA . LEU B 1 62 ? 12.219 16.328 13.445 1 91.44 62 LEU B CA 1
ATOM 1926 C C . LEU B 1 62 ? 13.273 17.094 14.25 1 91.44 62 LEU B C 1
ATOM 1928 O O . LEU B 1 62 ? 14.305 17.484 13.703 1 91.44 62 LEU B O 1
ATOM 1932 N N . ILE B 1 63 ? 13.023 17.297 15.508 1 91.69 63 ILE B N 1
ATOM 1933 C CA . ILE B 1 63 ? 13.93 18.031 16.375 1 91.69 63 ILE B CA 1
ATOM 1934 C C . ILE B 1 63 ? 15.25 17.266 16.5 1 91.69 63 ILE B C 1
ATOM 1936 O O . ILE B 1 63 ? 16.328 17.875 16.531 1 91.69 63 ILE B O 1
ATOM 1940 N N . LYS B 1 64 ? 15.133 15.961 16.516 1 90.69 64 LYS B N 1
ATOM 1941 C CA . LYS B 1 64 ? 16.312 15.125 16.656 1 90.69 64 LYS B CA 1
ATOM 1942 C C . LYS B 1 64 ? 17.203 15.203 15.414 1 90.69 64 LYS B C 1
ATOM 1944 O O . LYS B 1 64 ? 18.391 14.922 15.477 1 90.69 64 LYS B O 1
ATOM 1949 N N . GLN B 1 65 ? 16.578 15.516 14.32 1 89.38 65 GLN B N 1
ATOM 1950 C CA . GLN B 1 65 ? 17.375 15.641 13.102 1 89.38 65 GLN B CA 1
ATOM 1951 C C . GLN B 1 65 ? 18.359 16.797 13.211 1 89.38 65 GLN B C 1
ATOM 1953 O O . GLN B 1 65 ? 19.297 16.891 12.414 1 89.38 65 GLN B O 1
ATOM 1958 N N . ASP B 1 66 ? 18.25 17.688 14.125 1 86.88 66 ASP B N 1
ATOM 1959 C CA . ASP B 1 66 ? 19.172 18.781 14.438 1 86.88 66 ASP B CA 1
ATOM 1960 C C . ASP B 1 66 ? 19.406 19.656 13.219 1 86.88 66 ASP B C 1
ATOM 1962 O O . ASP B 1 66 ? 20.547 19.938 12.859 1 86.88 66 ASP B O 1
ATOM 1966 N N . LEU B 1 67 ? 18.344 20 12.594 1 86.75 67 LEU B N 1
ATOM 1967 C CA . LEU B 1 67 ? 18.422 20.891 11.438 1 86.75 67 LEU B CA 1
ATOM 1968 C C . LEU B 1 67 ? 18.703 22.328 11.883 1 86.75 67 LEU B C 1
ATOM 1970 O O . LEU B 1 67 ? 18.328 22.734 12.984 1 86.75 67 LEU B O 1
ATOM 1974 N N . GLU B 1 68 ? 19.344 23.078 11.086 1 87.69 68 GLU B N 1
ATOM 1975 C CA . GLU B 1 68 ? 19.656 24.469 11.406 1 87.69 68 GLU B CA 1
ATOM 1976 C C . GLU B 1 68 ? 18.375 25.297 11.586 1 87.69 68 GLU B C 1
ATOM 1978 O O . GLU B 1 68 ? 1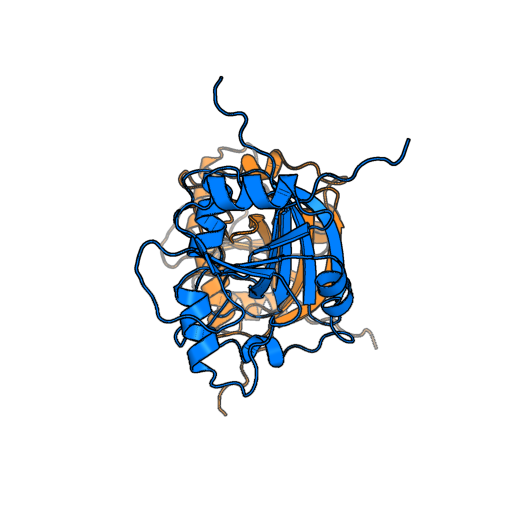8.297 26.141 12.484 1 87.69 68 GLU B O 1
ATOM 1983 N N . THR B 1 69 ? 17.484 25.047 10.703 1 90.25 69 THR B N 1
ATOM 1984 C CA . THR B 1 69 ? 16.188 25.719 10.773 1 90.25 69 THR B CA 1
ATOM 1985 C C . THR B 1 69 ? 15.047 24.703 10.742 1 90.25 69 THR B C 1
ATOM 1987 O O . THR B 1 69 ? 15.148 23.672 10.094 1 90.25 69 THR B O 1
ATOM 1990 N N . PHE B 1 70 ? 14.055 25.094 11.469 1 92.25 70 PHE B N 1
ATOM 1991 C CA . PHE B 1 70 ? 12.844 24.266 11.398 1 92.25 70 PHE B CA 1
ATOM 1992 C C . PHE B 1 70 ? 12.273 24.266 9.984 1 92.25 70 PHE B C 1
ATOM 1994 O O . PHE B 1 70 ? 12.102 25.328 9.375 1 92.25 70 PHE B O 1
ATOM 2001 N N . PRO B 1 71 ? 11.922 23.141 9.398 1 92 71 PRO B N 1
ATOM 2002 C CA . PRO B 1 71 ? 11.648 23.047 7.961 1 92 71 PRO B CA 1
ATOM 2003 C C . PRO B 1 71 ? 10.344 23.75 7.562 1 92 71 PRO B C 1
ATOM 2005 O O . PRO B 1 71 ? 10.18 24.141 6.406 1 92 71 PRO B O 1
ATOM 2008 N N . TYR B 1 72 ? 9.453 23.984 8.5 1 95.38 72 TYR B N 1
ATOM 2009 C CA . TYR B 1 72 ? 8.141 24.5 8.141 1 95.38 72 TYR B CA 1
ATOM 2010 C C . TYR B 1 72 ? 7.914 25.875 8.742 1 95.38 72 TYR B C 1
ATOM 2012 O O . TYR B 1 72 ? 6.773 26.266 9.023 1 95.38 72 TYR B O 1
ATOM 2020 N N . GLN B 1 73 ? 8.914 26.625 8.977 1 93.38 73 GLN B N 1
ATOM 2021 C CA . GLN B 1 73 ? 8.836 27.875 9.711 1 93.38 73 GLN B CA 1
ATOM 2022 C C . GLN B 1 73 ? 8.055 28.922 8.93 1 93.38 73 GLN B C 1
ATOM 2024 O O . GLN B 1 73 ? 7.586 29.922 9.5 1 93.38 73 GLN B O 1
ATOM 2029 N N . ASP B 1 74 ? 7.934 28.781 7.633 1 94.94 74 ASP B N 1
ATOM 2030 C CA . ASP B 1 74 ? 7.234 29.75 6.793 1 94.94 74 ASP B CA 1
ATOM 2031 C C . ASP B 1 74 ? 5.734 29.469 6.754 1 94.94 74 ASP B C 1
ATOM 2033 O O . ASP B 1 74 ? 4.984 30.172 6.07 1 94.94 74 ASP B O 1
ATOM 2037 N N . LYS B 1 75 ? 5.238 28.438 7.484 1 96.69 75 LYS B N 1
ATOM 2038 C CA . LYS B 1 75 ? 3.83 28.078 7.613 1 96.69 75 LYS B CA 1
ATOM 2039 C C . LYS B 1 75 ? 3.355 28.219 9.055 1 96.69 75 LYS B C 1
ATOM 2041 O O . LYS B 1 75 ? 4.164 28.391 9.969 1 96.69 75 LYS B O 1
ATOM 2046 N N . ASP B 1 76 ? 2.02 28.219 9.227 1 95.69 76 ASP B N 1
ATOM 2047 C CA . ASP B 1 76 ? 1.461 28.078 10.57 1 95.69 76 ASP B CA 1
ATOM 2048 C C . ASP B 1 76 ? 1.593 26.656 11.07 1 95.69 76 ASP B C 1
ATOM 2050 O O . ASP B 1 76 ? 0.903 25.75 10.586 1 95.69 76 ASP B O 1
ATOM 2054 N N . CYS B 1 77 ? 2.414 26.406 12.086 1 97 77 CYS B N 1
ATOM 2055 C CA . CYS B 1 77 ? 2.742 25.062 12.531 1 97 77 CYS B CA 1
ATOM 2056 C C . CYS B 1 77 ? 2.113 24.766 13.883 1 97 77 CYS B C 1
ATOM 2058 O O . CYS B 1 77 ? 2.178 25.578 14.797 1 97 77 CYS B O 1
ATOM 2060 N N . TYR B 1 78 ? 1.578 23.562 13.945 1 97.12 78 TYR B N 1
ATOM 2061 C CA . TYR B 1 78 ? 0.921 23.156 15.18 1 97.12 78 TYR B CA 1
ATOM 2062 C C . TYR B 1 78 ? 1.379 21.766 15.609 1 97.12 78 TYR B C 1
ATOM 2064 O O . TYR B 1 78 ? 1.532 20.875 14.773 1 97.12 78 TYR B O 1
ATOM 2072 N N . LEU B 1 79 ? 1.594 21.609 16.859 1 97.12 79 LEU B N 1
ATOM 2073 C CA . LEU B 1 79 ? 1.852 20.328 17.5 1 97.12 79 LEU B CA 1
ATOM 2074 C C . LEU B 1 79 ? 0.634 19.859 18.297 1 97.12 79 LEU B C 1
ATOM 2076 O O . LEU B 1 79 ? 0.149 20.578 19.172 1 97.12 79 LEU B O 1
ATOM 2080 N N . LEU B 1 80 ? 0.147 18.734 17.938 1 96.81 80 LEU B N 1
ATOM 2081 C CA . LEU B 1 80 ? -0.919 18.109 18.719 1 96.81 80 LEU B CA 1
ATOM 2082 C C . LEU B 1 80 ? -0.343 17.219 19.812 1 96.81 80 LEU B C 1
ATOM 2084 O O . LEU B 1 80 ? 0.217 16.156 19.531 1 96.81 80 LEU B O 1
ATOM 2088 N N . SER B 1 81 ? -0.473 17.656 20.969 1 94.19 81 SER B N 1
ATOM 2089 C CA . SER B 1 81 ? 0.024 16.922 22.125 1 94.19 81 SER B CA 1
ATOM 2090 C C . SER B 1 81 ? -0.755 17.281 23.391 1 94.19 81 SER B C 1
ATOM 2092 O O . SER B 1 81 ? -1.146 18.438 23.578 1 94.19 81 SER B O 1
ATOM 2094 N N . SER B 1 82 ? -0.98 16.266 24.156 1 88.06 82 SER B N 1
ATOM 2095 C CA . SER B 1 82 ? -1.646 16.516 25.438 1 88.06 82 SER B CA 1
ATOM 2096 C C . SER B 1 82 ? -0.639 16.875 26.516 1 88.06 82 SER B C 1
ATOM 2098 O O . SER B 1 82 ? -1.02 17.359 27.594 1 88.06 82 SER B O 1
ATOM 2100 N N . GLN B 1 83 ? 0.607 16.656 26.281 1 87.62 83 GLN B N 1
ATOM 2101 C CA . GLN B 1 83 ? 1.65 16.922 27.266 1 87.62 83 GLN B CA 1
ATOM 2102 C C . GLN B 1 83 ? 2.42 18.203 26.906 1 87.62 83 GLN B C 1
ATOM 2104 O O . GLN B 1 83 ? 2.639 18.484 25.734 1 87.62 83 GLN B O 1
ATOM 2109 N N . PRO B 1 84 ? 2.842 18.906 28 1 84.12 84 PRO B N 1
ATOM 2110 C CA . PRO B 1 84 ? 3.688 20.062 27.734 1 84.12 84 PRO B CA 1
ATOM 2111 C C . PRO B 1 84 ? 5.035 19.688 27.125 1 84.12 84 PRO B C 1
ATOM 2113 O O . PRO B 1 84 ? 5.598 18.641 27.453 1 84.12 84 PRO B O 1
ATOM 2116 N N . VAL B 1 85 ? 5.434 20.422 26.141 1 85.75 85 VAL B N 1
ATOM 2117 C CA . VAL B 1 85 ? 6.711 20.188 25.469 1 85.75 85 VAL B CA 1
ATOM 2118 C C . VAL B 1 85 ? 7.352 21.531 25.109 1 85.75 85 VAL B C 1
ATOM 2120 O O . VAL B 1 85 ? 6.648 22.516 24.891 1 85.75 85 VAL B O 1
ATOM 2123 N N . GLU B 1 86 ? 8.672 21.578 25.266 1 88.19 86 GLU B N 1
ATOM 2124 C CA . GLU B 1 86 ? 9.367 22.75 24.734 1 88.19 86 GLU B CA 1
ATOM 2125 C C . GLU B 1 86 ? 9.219 22.828 23.219 1 88.19 86 GLU B C 1
ATOM 2127 O O . GLU B 1 86 ? 9.539 21.875 22.5 1 88.19 86 GLU B O 1
ATOM 2132 N N . LEU B 1 87 ? 8.758 23.938 22.766 1 91.44 87 LEU B N 1
ATOM 2133 C CA . LEU B 1 87 ? 8.438 24.047 21.344 1 91.44 87 LEU B CA 1
ATOM 2134 C C . LEU B 1 87 ? 9.406 24.984 20.641 1 91.44 87 LEU B C 1
ATOM 2136 O O . LEU B 1 87 ? 9.891 25.938 21.234 1 91.44 87 LEU B O 1
ATOM 2140 N N . GLU B 1 88 ? 9.625 24.672 19.406 1 90.44 88 GLU B N 1
ATOM 2141 C CA . GLU B 1 88 ? 10.227 25.641 18.516 1 90.44 88 GLU B CA 1
ATOM 2142 C C . GLU B 1 88 ? 9.383 26.922 18.438 1 90.44 88 GLU B C 1
ATOM 2144 O O . GLU B 1 88 ? 8.156 26.859 18.547 1 90.44 88 GLU B O 1
ATOM 2149 N N . LYS B 1 89 ? 10.008 28 18.203 1 89.31 89 LYS B N 1
ATOM 2150 C CA . LYS B 1 89 ? 9.359 29.312 18.25 1 89.31 89 LYS B CA 1
ATOM 2151 C C . LYS B 1 89 ? 8.203 29.375 17.25 1 89.31 89 LYS B C 1
ATOM 2153 O O . LYS B 1 89 ? 7.176 30 17.531 1 89.31 89 LYS B O 1
ATOM 2158 N N . SER B 1 90 ? 8.312 28.75 16.141 1 92.38 90 SER B N 1
ATOM 2159 C CA . SER B 1 90 ? 7.328 28.859 15.062 1 92.38 90 SER B CA 1
ATOM 2160 C C . SER B 1 90 ? 6.203 27.844 15.234 1 92.38 90 SER B C 1
ATOM 2162 O O . SER B 1 90 ? 5.297 27.781 14.406 1 92.38 90 SER B O 1
ATOM 2164 N N . VAL B 1 91 ? 6.219 27.047 16.328 1 96.06 91 VAL B N 1
ATOM 2165 C CA . VAL B 1 91 ? 5.254 25.969 16.5 1 96.06 91 VAL B CA 1
ATOM 2166 C C . VAL B 1 91 ? 4.336 26.281 17.688 1 96.06 91 VAL B C 1
ATOM 2168 O O . VAL B 1 91 ? 4.805 26.688 18.75 1 96.06 91 VAL B O 1
ATOM 2171 N N . ARG B 1 92 ? 3.031 26.125 17.5 1 95.62 92 ARG B N 1
ATOM 2172 C CA . ARG B 1 92 ? 2.043 26.312 18.547 1 95.62 92 ARG B CA 1
ATOM 2173 C C . ARG B 1 92 ? 1.481 24.984 19.031 1 95.62 92 ARG B C 1
ATOM 2175 O O . ARG B 1 92 ? 1.303 24.062 18.234 1 95.62 92 ARG B O 1
ATOM 2182 N N . LEU B 1 93 ? 1.18 24.922 20.281 1 96.25 93 LEU B N 1
ATOM 2183 C CA . LEU B 1 93 ? 0.656 23.703 20.891 1 96.25 93 LEU B CA 1
ATOM 2184 C C . LEU B 1 93 ? -0.868 23.688 20.844 1 96.25 93 LEU B C 1
ATOM 2186 O O . LEU B 1 93 ? -1.518 24.703 21.062 1 96.25 93 LEU B O 1
ATOM 2190 N N . ALA B 1 94 ? -1.39 22.578 20.531 1 95.75 94 ALA B N 1
ATOM 2191 C CA . ALA B 1 94 ? -2.826 22.328 20.594 1 95.75 94 ALA B CA 1
ATOM 2192 C C . ALA B 1 94 ? -3.119 20.984 21.266 1 95.75 94 ALA B C 1
ATOM 2194 O O . ALA B 1 94 ? -2.354 20.031 21.125 1 95.75 94 ALA B O 1
ATOM 2195 N N . SER B 1 95 ? -4.273 20.875 21.922 1 93.62 95 SER B N 1
ATOM 2196 C CA . SER B 1 95 ? -4.574 19.656 22.672 1 93.62 95 SER B CA 1
ATOM 2197 C C . SER B 1 95 ? -5.715 18.875 22.031 1 93.62 95 SER B C 1
ATOM 2199 O O . SER B 1 95 ? -5.871 17.688 22.281 1 93.62 95 SER B O 1
ATOM 2201 N N . SER B 1 96 ? -6.508 19.594 21.25 1 96.12 96 SER B N 1
ATOM 2202 C CA . SER B 1 96 ? -7.652 18.953 20.609 1 96.12 96 SER B CA 1
ATOM 2203 C C . SER B 1 96 ? -7.566 19.047 19.078 1 96.12 96 SER B C 1
ATOM 2205 O O . SER B 1 96 ? -7.613 20.156 18.531 1 96.12 96 SER B O 1
ATOM 2207 N N . ALA B 1 97 ? -7.496 17.938 18.484 1 96.94 97 ALA B N 1
ATOM 2208 C CA . ALA B 1 97 ? -7.469 17.906 17.031 1 96.94 97 ALA B CA 1
ATOM 2209 C C . ALA B 1 97 ? -8.742 18.516 16.438 1 96.94 97 ALA B C 1
ATOM 2211 O O . ALA B 1 97 ? -8.695 19.312 15.5 1 96.94 97 ALA B O 1
ATOM 2212 N N . ARG B 1 98 ? -9.852 18.125 16.969 1 97.25 98 ARG B N 1
ATOM 2213 C CA . ARG B 1 98 ? -11.148 18.578 16.469 1 97.25 98 ARG B CA 1
ATOM 2214 C C . ARG B 1 98 ? -11.258 20.094 16.531 1 97.25 98 ARG B C 1
ATOM 2216 O O . ARG B 1 98 ? -11.633 20.734 15.547 1 97.25 98 ARG B O 1
ATOM 2223 N N . LEU B 1 99 ? -10.906 20.641 17.703 1 97 99 LEU B N 1
ATOM 2224 C CA . LEU B 1 99 ? -11 22.094 17.875 1 97 99 LEU B CA 1
ATOM 2225 C C . LEU B 1 99 ? -10.008 22.812 16.969 1 97 99 LEU B C 1
ATOM 2227 O O . LEU B 1 99 ? -10.344 23.797 16.328 1 97 99 LEU B O 1
ATOM 2231 N N . LEU B 1 100 ? -8.781 22.297 16.969 1 97 100 LEU B N 1
ATOM 2232 C CA . LEU B 1 100 ? -7.75 22.922 16.156 1 97 100 LEU B CA 1
ATOM 2233 C C . LEU B 1 100 ? -8.156 22.938 14.688 1 97 100 LEU B C 1
ATOM 2235 O O . LEU B 1 100 ? -8.117 24 14.047 1 97 100 LEU B O 1
ATOM 2239 N N . LEU B 1 101 ? -8.594 21.844 14.141 1 97 101 LEU B N 1
ATOM 2240 C CA . LEU B 1 101 ? -8.883 21.719 12.711 1 97 101 LEU B CA 1
ATOM 2241 C C . LEU B 1 101 ? -10.133 22.516 12.344 1 97 101 LEU B C 1
ATOM 2243 O O . LEU B 1 101 ? -10.219 23.078 11.258 1 97 101 LEU B O 1
ATOM 2247 N N . ALA B 1 102 ? -11.125 22.547 13.234 1 95.75 102 ALA B N 1
ATOM 2248 C CA . ALA B 1 102 ? -12.297 23.375 13 1 95.75 102 ALA B CA 1
ATOM 2249 C C . ALA B 1 102 ? -11.906 24.844 12.883 1 95.75 102 ALA B C 1
ATOM 2251 O O . ALA B 1 102 ? -12.367 25.547 11.969 1 95.75 102 ALA B O 1
ATOM 2252 N N . ASN B 1 103 ? -11.078 25.234 13.812 1 95.56 103 ASN B N 1
ATOM 2253 C CA . ASN B 1 103 ? -10.617 26.609 13.805 1 95.56 103 ASN B CA 1
ATOM 2254 C C . ASN B 1 103 ? -9.836 26.938 12.531 1 95.56 103 ASN B C 1
ATOM 2256 O O . ASN B 1 103 ? -10.031 27.984 11.922 1 95.56 103 ASN B O 1
ATOM 2260 N N . LEU B 1 104 ? -8.922 26.062 12.172 1 95.94 104 LEU B N 1
ATOM 2261 C CA . LEU B 1 104 ? -8.102 26.281 10.977 1 95.94 104 LEU B CA 1
ATOM 2262 C C . LEU B 1 104 ? -8.969 26.328 9.727 1 95.94 104 LEU B C 1
ATOM 2264 O O . LEU B 1 104 ? -8.758 27.156 8.844 1 95.94 104 LEU B O 1
ATOM 2268 N N . LYS B 1 105 ? -9.859 25.453 9.602 1 94.25 105 LYS B N 1
ATOM 2269 C CA . LYS B 1 105 ? -10.727 25.406 8.43 1 94.25 105 LYS B CA 1
ATOM 2270 C C . LYS B 1 105 ? -11.578 26.656 8.328 1 94.25 105 LYS B C 1
ATOM 2272 O O . LYS B 1 105 ? -11.898 27.109 7.227 1 94.25 105 LYS B O 1
ATOM 2277 N N . GLU B 1 106 ? -11.953 27.203 9.414 1 92.44 106 GLU B N 1
ATOM 2278 C CA . GLU B 1 106 ? -12.773 28.406 9.438 1 92.44 106 GLU B CA 1
ATOM 2279 C C . GLU B 1 106 ? -11.953 29.641 9.078 1 92.44 106 GLU B C 1
ATOM 2281 O O . GLU B 1 106 ? -12.477 30.594 8.484 1 92.44 106 GLU B O 1
ATOM 2286 N N . ASN B 1 107 ? -10.695 29.594 9.367 1 90.06 107 ASN B N 1
ATOM 2287 C CA . ASN B 1 107 ? -9.922 30.828 9.305 1 90.06 107 ASN B CA 1
ATOM 2288 C C . ASN B 1 107 ? -8.875 30.781 8.203 1 90.06 107 ASN B C 1
ATOM 2290 O O . ASN B 1 107 ? -8.172 31.766 7.965 1 90.06 107 ASN B O 1
ATOM 2294 N N . SER B 1 108 ? -8.688 29.656 7.684 1 83.19 108 SER B N 1
ATOM 2295 C CA . SER B 1 108 ? -7.695 29.516 6.625 1 83.19 108 SER B CA 1
ATOM 2296 C C . SER B 1 108 ? -8.359 29.359 5.262 1 83.19 108 SER B C 1
ATOM 2298 O O . SER B 1 108 ? -9.492 28.891 5.168 1 83.19 108 SER B O 1
ATOM 2300 N N . LYS B 1 109 ? -7.609 29.844 4.238 1 85.06 109 LYS B N 1
ATOM 2301 C CA . LYS B 1 109 ? -8.125 29.719 2.879 1 85.06 109 LYS B CA 1
ATOM 2302 C C . LYS B 1 109 ? -7.453 28.562 2.145 1 85.06 109 LYS B C 1
ATOM 2304 O O . LYS B 1 109 ? -7.922 28.125 1.089 1 85.06 109 LYS B O 1
ATOM 2309 N N . GLN B 1 110 ? -6.406 28.062 2.688 1 93.44 110 GLN B N 1
ATOM 2310 C CA . GLN B 1 110 ? -5.676 26.984 2.037 1 93.44 110 GLN B CA 1
ATOM 2311 C C . GLN B 1 110 ? -5.773 25.703 2.846 1 93.44 110 GLN B C 1
ATOM 2313 O O . GLN B 1 110 ? -6.258 25.703 3.979 1 93.44 110 GLN B O 1
ATOM 2318 N N . ASP B 1 111 ? -5.348 24.641 2.223 1 97.19 111 ASP B N 1
ATOM 2319 C CA . ASP B 1 111 ? -5.453 23.312 2.816 1 97.19 111 ASP B CA 1
ATOM 2320 C C . ASP B 1 111 ? -4.488 23.156 3.988 1 97.19 111 ASP B C 1
ATOM 2322 O O . ASP B 1 111 ? -3.596 23.984 4.18 1 97.19 111 ASP B O 1
ATOM 2326 N N . ILE B 1 112 ? -4.77 22.188 4.816 1 97.88 112 ILE B N 1
ATOM 2327 C CA . ILE B 1 112 ? -4.012 21.891 6.023 1 97.88 112 ILE B CA 1
ATOM 2328 C C . ILE B 1 112 ? -3.252 20.578 5.848 1 97.88 112 ILE B C 1
ATOM 2330 O O . ILE B 1 112 ? -3.852 19.547 5.539 1 97.88 112 ILE B O 1
ATOM 2334 N N . TRP B 1 113 ? -1.972 20.641 6 1 98.56 113 TRP B N 1
ATOM 2335 C CA . TRP B 1 113 ? -1.141 19.438 5.875 1 98.56 113 TRP B CA 1
ATOM 2336 C C . TRP B 1 113 ? -0.995 18.734 7.223 1 98.56 113 TRP B C 1
ATOM 2338 O O . TRP B 1 113 ? -0.569 19.344 8.203 1 98.56 113 TRP B O 1
ATOM 2348 N N . ILE B 1 114 ? -1.364 17.562 7.305 1 98.25 114 ILE B N 1
ATOM 2349 C CA . ILE B 1 114 ? -1.046 16.672 8.422 1 98.25 114 ILE B CA 1
ATOM 2350 C C . ILE B 1 114 ? 0.265 15.945 8.148 1 98.25 114 ILE B C 1
ATOM 2352 O O . ILE B 1 114 ? 0.306 15.023 7.332 1 98.25 114 ILE B O 1
ATOM 2356 N N . VAL B 1 115 ? 1.293 16.391 8.836 1 94.75 115 VAL B N 1
ATOM 2357 C CA . VAL B 1 115 ? 2.615 15.82 8.609 1 94.75 115 VAL B CA 1
ATOM 2358 C C . VAL B 1 115 ? 2.812 14.609 9.516 1 94.75 115 VAL B C 1
ATOM 2360 O O . VAL B 1 115 ? 3.141 14.75 10.695 1 94.75 115 VAL B O 1
ATOM 2363 N N . GLY B 1 116 ? 2.373 13.516 9.141 1 84.25 116 GLY B N 1
ATOM 2364 C CA . GLY B 1 116 ? 2.582 12.305 9.922 1 84.25 116 GLY B CA 1
ATOM 2365 C C . GLY B 1 116 ? 2.305 12.492 11.398 1 84.25 116 GLY B C 1
ATOM 2366 O O . GLY B 1 116 ? 1.798 13.539 11.812 1 84.25 116 GLY B O 1
ATOM 2367 N N . GLY B 1 117 ? 2.598 11.438 12.188 1 90.56 117 GLY B N 1
ATOM 2368 C CA . GLY B 1 117 ? 2.941 10.078 11.789 1 90.56 117 GLY B CA 1
ATOM 2369 C C . GLY B 1 117 ? 1.729 9.18 11.633 1 90.56 117 GLY B C 1
ATOM 2370 O O . GLY B 1 117 ? 0.598 9.664 11.539 1 90.56 117 GLY B O 1
ATOM 2371 N N . GLY B 1 118 ? 1.925 7.926 11.562 1 94.31 118 GLY B N 1
ATOM 2372 C CA . GLY B 1 118 ? 0.89 6.926 11.352 1 94.31 118 GLY B CA 1
ATOM 2373 C C . GLY B 1 118 ? -0.191 6.953 12.422 1 94.31 118 GLY B C 1
ATOM 2374 O O . GLY B 1 118 ? -1.379 6.844 12.109 1 94.31 118 GLY B O 1
ATOM 2375 N N . LEU B 1 119 ? 0.183 7.207 13.656 1 94.12 119 LEU B N 1
ATOM 2376 C CA . LEU B 1 119 ? -0.776 7.211 14.758 1 94.12 119 LEU B CA 1
ATOM 2377 C C . LEU B 1 119 ? -1.751 8.375 14.625 1 94.12 119 LEU B C 1
ATOM 2379 O O . LEU B 1 119 ? -2.965 8.188 14.742 1 94.12 119 LEU B O 1
ATOM 2383 N N . LEU B 1 120 ? -1.2 9.594 14.438 1 95.81 120 LEU B N 1
ATOM 2384 C CA . LEU B 1 120 ? -2.049 10.766 14.281 1 95.81 120 LEU B CA 1
ATOM 2385 C C . LEU B 1 120 ? -2.973 10.609 13.078 1 95.81 120 LEU B C 1
ATOM 2387 O O . LEU B 1 120 ? -4.176 10.867 13.172 1 95.81 120 LEU B O 1
ATOM 2391 N N . ILE B 1 121 ? -2.449 10.211 11.953 1 96.75 121 ILE B N 1
ATOM 2392 C CA . ILE B 1 121 ? -3.219 10.055 10.719 1 96.75 121 ILE B CA 1
ATOM 2393 C C . ILE B 1 121 ? -4.348 9.047 10.938 1 96.75 121 ILE B C 1
ATOM 2395 O O . ILE B 1 121 ? -5.496 9.305 10.57 1 96.75 121 ILE B O 1
ATOM 2399 N N . SER B 1 122 ? -4.027 7.926 11.547 1 96.62 122 SER B N 1
ATOM 2400 C CA . SER B 1 122 ? -5.035 6.91 11.82 1 96.62 122 SER B CA 1
ATOM 2401 C C . SER B 1 122 ? -6.125 7.449 12.742 1 96.62 122 SER B C 1
ATOM 2403 O O . SER B 1 122 ? -7.312 7.195 12.523 1 96.62 122 SER B O 1
ATOM 2405 N N . LYS B 1 123 ? -5.746 8.141 13.742 1 94.44 123 LYS B N 1
ATOM 2406 C CA . LYS B 1 123 ? -6.703 8.742 14.664 1 94.44 123 LYS B CA 1
ATOM 2407 C C . LYS B 1 123 ? -7.625 9.719 13.938 1 94.44 123 LYS B C 1
ATOM 2409 O O . LYS B 1 123 ? -8.836 9.719 14.164 1 94.44 123 LYS B O 1
ATOM 2414 N N . LEU B 1 124 ? -7.031 10.578 13.125 1 96.06 124 LEU B N 1
ATOM 2415 C CA . LEU B 1 124 ? -7.824 11.57 12.406 1 96.06 124 LEU B CA 1
ATOM 2416 C C . LEU B 1 124 ? -8.797 10.898 11.438 1 96.06 124 LEU B C 1
ATOM 2418 O O . LEU B 1 124 ? -9.914 11.375 11.242 1 96.06 124 LEU B O 1
ATOM 2422 N N . ILE B 1 125 ? -8.383 9.812 10.797 1 96 125 ILE B N 1
ATOM 2423 C CA . ILE B 1 125 ? -9.273 9.047 9.938 1 96 125 ILE B CA 1
ATOM 2424 C C . ILE B 1 125 ? -10.453 8.516 10.758 1 96 125 ILE B C 1
ATOM 2426 O O . ILE B 1 125 ? -11.609 8.68 10.367 1 96 125 ILE B O 1
ATOM 2430 N N . GLN B 1 126 ? -10.188 7.945 11.883 1 93.94 126 GLN B N 1
ATOM 2431 C CA . GLN B 1 126 ? -11.195 7.348 12.742 1 93.94 126 GLN B CA 1
ATOM 2432 C C . GLN B 1 126 ? -12.188 8.398 13.234 1 93.94 126 GLN B C 1
ATOM 2434 O O . GLN B 1 126 ? -13.375 8.109 13.391 1 93.94 126 GLN B O 1
ATOM 2439 N N . GLU B 1 127 ? -11.711 9.555 13.445 1 93.56 127 GLU B N 1
ATOM 2440 C CA . GLU B 1 127 ? -12.547 10.617 13.992 1 93.56 127 GLU B CA 1
ATOM 2441 C C . GLU B 1 127 ? -13.25 11.391 12.875 1 93.56 127 GLU B C 1
ATOM 2443 O O . GLU B 1 127 ? -13.984 12.344 13.141 1 93.56 127 GLU B O 1
ATOM 2448 N N . GLY B 1 128 ? -13.023 11.039 11.664 1 94.31 128 GLY B N 1
ATOM 2449 C CA . GLY B 1 128 ? -13.648 11.711 10.539 1 94.31 128 GLY B CA 1
ATOM 2450 C C . GLY B 1 128 ? -13.086 13.094 10.281 1 94.31 128 GLY B C 1
ATOM 2451 O O . GLY B 1 128 ? -13.789 13.969 9.766 1 94.31 128 GLY B O 1
ATOM 2452 N N . LEU B 1 129 ? -11.797 13.312 10.625 1 96.19 129 LEU B N 1
ATOM 2453 C CA . LEU B 1 129 ? -11.227 14.648 10.57 1 96.19 129 LEU B CA 1
ATOM 2454 C C . LEU B 1 129 ? -10.219 14.766 9.43 1 96.19 129 LEU B C 1
ATOM 2456 O O . LEU B 1 129 ? -9.727 15.859 9.148 1 96.19 129 LEU B O 1
ATOM 2460 N N . LEU B 1 130 ? -9.852 13.734 8.797 1 97 130 LEU B N 1
ATOM 2461 C CA . LEU B 1 130 ? -8.977 13.758 7.629 1 97 130 LEU B CA 1
ATOM 2462 C C . LEU B 1 130 ? -9.781 13.664 6.34 1 97 130 LEU B C 1
ATOM 2464 O O . LEU B 1 130 ? -10.516 12.695 6.129 1 97 130 LEU B O 1
ATOM 2468 N N . ASP B 1 131 ? -9.609 14.609 5.473 1 96.75 131 ASP B N 1
ATOM 2469 C CA . ASP B 1 131 ? -10.406 14.664 4.25 1 96.75 131 ASP B CA 1
ATOM 2470 C C . ASP B 1 131 ? -9.742 13.875 3.125 1 96.75 131 ASP B C 1
ATOM 2472 O O . ASP B 1 131 ? -10.422 13.164 2.379 1 96.75 131 ASP B O 1
ATOM 2476 N N . CYS B 1 132 ? -8.414 14.047 3.02 1 97.81 132 CYS B N 1
ATOM 2477 C CA . CYS B 1 132 ? -7.703 13.508 1.865 1 97.81 132 CYS B CA 1
ATOM 2478 C C . CYS B 1 132 ? -6.434 12.781 2.299 1 97.81 132 CYS B C 1
ATOM 2480 O O . CYS B 1 132 ? -5.781 13.188 3.26 1 97.81 132 CYS B O 1
ATOM 2482 N N . LEU B 1 133 ? -6.191 11.758 1.607 1 98.19 133 LEU B N 1
ATOM 2483 C CA . LEU B 1 133 ? -4.957 10.992 1.745 1 98.19 133 LEU B CA 1
ATOM 2484 C C . LEU B 1 133 ? -4.176 10.984 0.437 1 98.19 133 LEU B C 1
ATOM 2486 O O . LEU B 1 133 ? -4.684 10.523 -0.59 1 98.19 133 LEU B O 1
ATOM 2490 N N . GLN B 1 134 ? -3.061 11.555 0.458 1 98.25 134 GLN B N 1
ATOM 2491 C CA . GLN B 1 134 ? -2.123 11.562 -0.66 1 98.25 134 GLN B CA 1
ATOM 2492 C C . GLN B 1 134 ? -0.859 10.781 -0.321 1 98.25 134 GLN B C 1
ATOM 2494 O O . GLN B 1 134 ? -0.029 11.242 0.465 1 98.25 134 GLN B O 1
ATOM 2499 N N . VAL B 1 135 ? -0.659 9.648 -0.955 1 98.06 135 VAL B N 1
ATOM 2500 C CA . VAL B 1 135 ? 0.444 8.766 -0.574 1 98.06 135 VAL B CA 1
ATOM 2501 C C . VAL B 1 135 ? 1.361 8.539 -1.773 1 98.06 135 VAL B C 1
ATOM 2503 O O . VAL B 1 135 ? 0.889 8.344 -2.895 1 98.06 135 VAL B O 1
ATOM 2506 N N . MET B 1 136 ? 2.596 8.688 -1.558 1 97.44 136 MET B N 1
ATOM 2507 C CA . MET B 1 136 ? 3.631 8.32 -2.518 1 97.44 136 MET B CA 1
ATOM 2508 C C . MET B 1 136 ? 4.156 6.914 -2.238 1 97.44 136 MET B C 1
ATOM 2510 O O . MET B 1 136 ? 4.902 6.703 -1.28 1 97.44 136 MET B O 1
ATOM 2514 N N . ILE B 1 137 ? 3.875 5.98 -3.078 1 98.44 137 ILE B N 1
ATOM 2515 C CA . ILE B 1 137 ? 4.32 4.605 -2.883 1 98.44 137 ILE B CA 1
ATOM 2516 C C . ILE B 1 137 ? 5.719 4.426 -3.469 1 98.44 137 ILE B C 1
ATOM 2518 O O . ILE B 1 137 ? 5.918 4.598 -4.672 1 98.44 137 ILE B O 1
ATOM 2522 N N . ALA B 1 138 ? 6.656 4.125 -2.623 1 98.12 138 ALA B N 1
ATOM 2523 C CA . ALA B 1 138 ? 8.031 3.832 -3.031 1 98.12 138 ALA B CA 1
ATOM 2524 C C . ALA B 1 138 ? 8.188 2.359 -3.406 1 98.12 138 ALA B C 1
ATOM 2526 O O . ALA B 1 138 ? 7.473 1.501 -2.881 1 98.12 138 ALA B O 1
ATOM 2527 N N . PRO B 1 139 ? 9.094 2.053 -4.266 1 97.38 139 PRO B N 1
ATOM 2528 C CA . PRO B 1 139 ? 9.305 0.676 -4.723 1 97.38 139 PRO B CA 1
ATOM 2529 C C . PRO B 1 139 ? 10.156 -0.14 -3.758 1 97.38 139 PRO B C 1
ATOM 2531 O O . PRO B 1 139 ? 11.211 -0.652 -4.141 1 97.38 139 PRO B O 1
ATOM 2534 N N . PHE B 1 140 ? 9.648 -0.282 -2.547 1 96.69 140 PHE B N 1
ATOM 2535 C CA . PHE B 1 140 ? 10.328 -1.03 -1.499 1 96.69 140 PHE B CA 1
ATOM 2536 C C . PHE B 1 140 ? 9.352 -1.92 -0.742 1 96.69 140 PHE B C 1
ATOM 2538 O O . PHE B 1 140 ? 8.188 -1.556 -0.56 1 96.69 140 PHE B O 1
ATOM 2545 N N . LEU B 1 141 ? 9.852 -3.043 -0.397 1 96.81 141 LEU B N 1
ATOM 2546 C CA . LEU B 1 141 ? 9.312 -3.807 0.724 1 96.81 141 LEU B CA 1
ATOM 2547 C C . LEU B 1 141 ? 10.234 -3.711 1.938 1 96.81 141 LEU B C 1
ATOM 2549 O O . LEU B 1 141 ? 11.352 -4.238 1.919 1 96.81 141 LEU B O 1
ATOM 2553 N N . LEU B 1 142 ? 9.75 -3.105 2.98 1 95.12 142 LEU B N 1
ATOM 2554 C CA . LEU B 1 142 ? 10.625 -2.896 4.129 1 95.12 142 LEU B CA 1
ATOM 2555 C C . LEU B 1 142 ? 10.578 -4.098 5.07 1 95.12 142 LEU B C 1
ATOM 2557 O O . LEU B 1 142 ? 11.562 -4.387 5.758 1 95.12 142 LEU B O 1
ATOM 2561 N N . GLY B 1 143 ? 9.422 -4.762 5.082 1 94.38 143 GLY B N 1
ATOM 2562 C CA . GLY B 1 143 ? 9.258 -5.93 5.934 1 94.38 143 GLY B CA 1
ATOM 2563 C C . GLY B 1 143 ? 8.859 -5.582 7.355 1 94.38 143 GLY B C 1
ATOM 2564 O O . GLY B 1 143 ? 8.148 -6.344 8.016 1 94.38 143 GLY B O 1
ATOM 2565 N N . ASP B 1 144 ? 9.383 -4.52 7.879 1 94.38 144 ASP B N 1
ATOM 2566 C CA . ASP B 1 144 ? 9.109 -4.008 9.219 1 94.38 144 ASP B CA 1
ATOM 2567 C C . ASP B 1 144 ? 9.406 -2.514 9.305 1 94.38 144 ASP B C 1
ATOM 2569 O O . ASP B 1 144 ? 10.094 -1.96 8.445 1 94.38 144 ASP B O 1
ATOM 2573 N N . GLY B 1 145 ? 8.82 -1.898 10.344 1 94.81 145 GLY B N 1
ATOM 2574 C CA . GLY B 1 145 ? 9 -0.467 10.516 1 94.81 145 GLY B CA 1
ATOM 2575 C C . GLY B 1 145 ? 7.809 0.21 11.172 1 94.81 145 GLY B C 1
ATOM 2576 O O . GLY B 1 145 ? 7.125 -0.392 12.008 1 94.81 145 GLY B O 1
ATOM 2577 N N . VAL B 1 146 ? 7.66 1.5 10.828 1 94.75 146 VAL B N 1
ATOM 2578 C CA . VAL B 1 146 ? 6.535 2.275 11.336 1 94.75 146 VAL B CA 1
ATOM 2579 C C . VAL B 1 146 ? 5.391 2.254 10.328 1 94.75 146 VAL B C 1
ATOM 2581 O O . VAL B 1 146 ? 5.496 2.848 9.25 1 94.75 146 VAL B O 1
ATOM 2584 N N . PRO B 1 147 ? 4.324 1.589 10.688 1 96 147 PRO B N 1
ATOM 2585 C CA . PRO B 1 147 ? 3.223 1.523 9.727 1 96 147 PRO B CA 1
ATOM 2586 C C . PRO B 1 147 ? 2.477 2.85 9.586 1 96 147 PRO B C 1
ATOM 2588 O O . PRO B 1 147 ? 2.32 3.576 10.57 1 96 147 PRO B O 1
ATOM 2591 N N . LEU B 1 148 ? 2.01 3.152 8.383 1 97.19 148 LEU B N 1
ATOM 2592 C CA . LEU B 1 148 ? 1.197 4.348 8.172 1 97.19 148 LEU B CA 1
ATOM 2593 C C . LEU B 1 148 ? -0.146 4.215 8.883 1 97.19 148 LEU B C 1
ATOM 2595 O O . LEU B 1 148 ? -0.62 5.172 9.508 1 97.19 148 LEU B O 1
ATOM 2599 N N . PHE B 1 149 ? -0.753 3.021 8.75 1 96.75 149 PHE B N 1
ATOM 2600 C CA . PHE B 1 149 ? -2.072 2.787 9.328 1 96.75 149 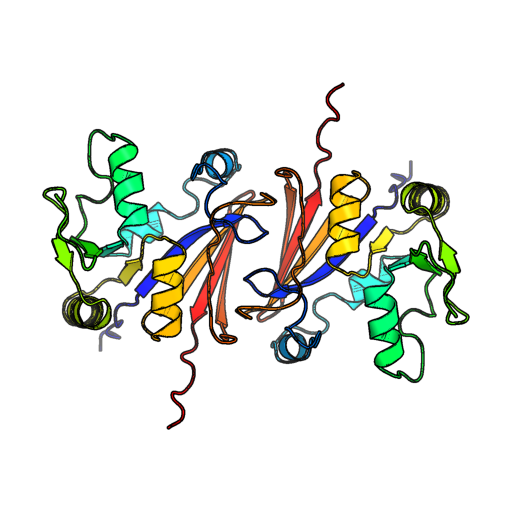PHE B CA 1
ATOM 2601 C C . PHE B 1 149 ? -1.981 1.835 10.516 1 96.75 149 PHE B C 1
ATOM 2603 O O . PHE B 1 149 ? -1.431 0.738 10.398 1 96.75 149 PHE B O 1
ATOM 2610 N N . THR B 1 150 ? -2.543 2.277 11.609 1 91.88 150 THR B N 1
ATOM 2611 C CA . THR B 1 150 ? -2.512 1.472 12.82 1 91.88 150 THR B CA 1
ATOM 2612 C C . THR B 1 150 ? -3.848 1.545 13.555 1 91.88 150 THR B C 1
ATOM 2614 O O . THR B 1 150 ? -4.484 2.6 13.594 1 91.88 150 THR B O 1
ATOM 2617 N N . ALA B 1 151 ? -4.328 0.44 14.016 1 88.56 151 ALA B N 1
ATOM 2618 C CA . ALA B 1 151 ? -5.461 0.348 14.938 1 88.56 151 ALA B CA 1
ATOM 2619 C C . ALA B 1 151 ? -6.715 0.961 14.312 1 88.56 151 ALA B C 1
ATOM 2621 O O . ALA B 1 151 ? -7.461 1.677 14.992 1 88.56 151 ALA B O 1
ATOM 2622 N N . LEU B 1 152 ? -6.82 0.781 13.086 1 91.62 152 LEU B N 1
ATOM 2623 C CA . LEU B 1 152 ? -8.062 1.229 12.461 1 91.62 152 LEU B CA 1
ATOM 2624 C C . LEU B 1 152 ? -9.203 0.27 12.781 1 91.62 152 LEU B C 1
ATOM 2626 O O . LEU B 1 152 ? -9.031 -0.95 12.719 1 91.62 152 LEU B O 1
ATOM 2630 N N . ASP B 1 153 ? -10.391 0.703 13.375 1 85.44 153 ASP B N 1
ATOM 2631 C CA . ASP B 1 153 ? -11.508 -0.128 13.812 1 85.44 153 ASP B CA 1
ATOM 2632 C C . ASP B 1 153 ? -12.367 -0.554 12.625 1 85.44 153 ASP B C 1
ATOM 2634 O O . ASP B 1 153 ? -13.422 -1.173 12.805 1 85.44 153 ASP B O 1
ATOM 2638 N N . CYS B 1 154 ? -12.281 -0.333 11.453 1 78.31 154 CYS B N 1
ATOM 2639 C CA . CYS B 1 154 ? -13.117 -0.819 10.367 1 78.31 154 CYS B CA 1
ATOM 2640 C C . CYS B 1 154 ? -12.484 -0.521 9.016 1 78.31 154 CYS B C 1
ATOM 2642 O O . CYS B 1 154 ? -11.484 0.191 8.938 1 78.31 154 CYS B O 1
ATOM 2644 N N . PRO B 1 155 ? -13.391 -1.053 8.25 1 88.5 155 PRO B N 1
ATOM 2645 C CA . PRO B 1 155 ? -12.867 -0.58 6.969 1 88.5 155 PRO B CA 1
ATOM 2646 C C . PRO B 1 155 ? -13.305 0.844 6.641 1 88.5 155 PRO B C 1
ATOM 2648 O O . PRO B 1 155 ? -14.352 1.297 7.117 1 88.5 155 PRO B O 1
ATOM 2651 N N . TYR B 1 156 ? -12.5 1.486 5.996 1 93.75 156 TYR B N 1
ATOM 2652 C CA . TYR B 1 156 ? -12.805 2.785 5.406 1 93.75 156 TYR B CA 1
ATOM 2653 C C . TYR B 1 156 ? -12.766 2.713 3.883 1 93.75 156 TYR B C 1
ATOM 2655 O O . TYR B 1 156 ? -11.891 2.061 3.309 1 93.75 156 TYR B O 1
ATOM 2663 N N . ARG B 1 157 ? -13.789 3.33 3.307 1 94.62 157 ARG B N 1
ATOM 2664 C CA . ARG B 1 157 ? -13.805 3.443 1.853 1 94.62 157 ARG B CA 1
ATOM 2665 C C . ARG B 1 157 ? -13.117 4.723 1.393 1 94.62 157 ARG B C 1
ATOM 2667 O O . ARG B 1 157 ? -13.289 5.781 2.004 1 94.62 157 ARG B O 1
ATOM 2674 N N . LEU B 1 158 ? -12.375 4.574 0.385 1 97.06 158 LEU B N 1
ATOM 2675 C CA . LEU B 1 158 ? -11.703 5.703 -0.243 1 97.06 158 LEU B CA 1
ATOM 2676 C C . LEU B 1 158 ? -12.211 5.922 -1.663 1 97.06 158 LEU B C 1
ATOM 2678 O O . LEU B 1 158 ? -12.82 5.027 -2.252 1 97.06 158 LEU B O 1
ATOM 2682 N N . LYS B 1 159 ? -12.094 7.074 -2.096 1 97.5 159 LYS B N 1
ATOM 2683 C CA . LYS B 1 159 ? -12.312 7.398 -3.502 1 97.5 159 LYS B CA 1
ATOM 2684 C C . LYS B 1 159 ? -11.031 7.887 -4.16 1 97.5 159 LYS B C 1
ATOM 2686 O O . LYS B 1 159 ? -10.461 8.898 -3.752 1 97.5 159 LYS B O 1
ATOM 2691 N N . LEU B 1 160 ? -10.555 7.16 -5.121 1 98.25 160 LEU B N 1
ATOM 2692 C CA . LEU B 1 160 ? -9.391 7.582 -5.883 1 98.25 160 LEU B CA 1
ATOM 2693 C C . LEU B 1 160 ? -9.719 8.781 -6.766 1 98.25 160 LEU B C 1
ATOM 2695 O O . LEU B 1 160 ? -10.586 8.688 -7.637 1 98.25 160 LEU B O 1
ATOM 2699 N N . THR B 1 161 ? -9.078 9.844 -6.547 1 98.19 161 THR B N 1
ATOM 2700 C CA . THR B 1 161 ? -9.383 11.047 -7.32 1 98.19 161 THR B CA 1
ATOM 2701 C C . THR B 1 161 ? -8.305 11.297 -8.375 1 98.19 161 THR B C 1
ATOM 2703 O O . THR B 1 161 ? -8.562 11.961 -9.383 1 98.19 161 THR B O 1
ATOM 2706 N N . ASP B 1 162 ? -7.109 10.812 -8.148 1 98 162 ASP B N 1
ATOM 2707 C CA . ASP B 1 162 ? -6.008 10.969 -9.094 1 98 162 ASP B CA 1
ATOM 2708 C C . ASP B 1 162 ? -4.902 9.953 -8.82 1 98 162 ASP B C 1
ATOM 2710 O O . ASP B 1 162 ? -4.852 9.352 -7.746 1 98 162 ASP B O 1
ATOM 2714 N N . CYS B 1 163 ? -4.059 9.68 -9.789 1 98.19 163 CYS B N 1
ATOM 2715 C CA . CYS B 1 163 ? -2.889 8.812 -9.727 1 98.19 163 CYS B CA 1
ATOM 2716 C C . CYS B 1 163 ? -1.789 9.312 -10.656 1 98.19 163 CYS B C 1
ATOM 2718 O O . CYS B 1 163 ? -2.033 9.555 -11.836 1 98.19 163 CYS B O 1
ATOM 2720 N N . ARG B 1 164 ? -0.588 9.438 -10.102 1 97.69 164 ARG B N 1
ATOM 2721 C CA . ARG B 1 164 ? 0.529 9.969 -10.875 1 97.69 164 ARG B CA 1
ATOM 2722 C C . ARG B 1 164 ? 1.787 9.133 -10.664 1 97.69 164 ARG B C 1
ATOM 2724 O O . ARG B 1 164 ? 2.045 8.656 -9.555 1 97.69 164 ARG B O 1
ATOM 2731 N N . ARG B 1 165 ? 2.529 8.992 -11.742 1 97.75 165 ARG B N 1
ATOM 2732 C CA . ARG B 1 165 ? 3.838 8.352 -11.641 1 97.75 165 ARG B CA 1
ATOM 2733 C C . ARG B 1 165 ? 4.953 9.391 -11.633 1 97.75 165 ARG B C 1
ATOM 2735 O O . ARG B 1 165 ? 4.961 10.305 -12.453 1 97.75 165 ARG B O 1
ATOM 2742 N N . HIS B 1 166 ? 5.762 9.383 -10.688 1 97.5 166 HIS B N 1
ATOM 2743 C CA . HIS B 1 166 ? 6.992 10.156 -10.594 1 97.5 166 HIS B CA 1
ATOM 2744 C C . HIS B 1 166 ? 8.219 9.242 -10.57 1 97.5 166 HIS B C 1
ATOM 2746 O O . HIS B 1 166 ? 8.703 8.875 -9.5 1 97.5 166 HIS B O 1
ATOM 2752 N N . GLY B 1 167 ? 8.781 8.922 -11.812 1 97.19 167 GLY B N 1
ATOM 2753 C CA . GLY B 1 167 ? 9.844 7.938 -11.844 1 97.19 167 GLY B CA 1
ATOM 2754 C C . GLY B 1 167 ? 9.445 6.605 -11.234 1 97.19 167 GLY B C 1
ATOM 2755 O O . GLY B 1 167 ? 8.516 5.953 -11.711 1 97.19 167 GLY B O 1
ATOM 2756 N N . GLN B 1 168 ? 10.07 6.297 -10.094 1 98.06 168 GLN B N 1
ATOM 2757 C CA . GLN B 1 168 ? 9.82 5.012 -9.453 1 98.06 168 GLN B CA 1
ATOM 2758 C C . GLN B 1 168 ? 8.766 5.141 -8.352 1 98.06 168 GLN B C 1
ATOM 2760 O O . GLN B 1 168 ? 8.383 4.148 -7.734 1 98.06 168 GLN B O 1
ATOM 2765 N N . PHE B 1 169 ? 8.258 6.332 -8.172 1 98 169 PHE B N 1
ATOM 2766 C CA . PHE B 1 169 ? 7.168 6.562 -7.23 1 98 169 PHE B CA 1
ATOM 2767 C C . PHE B 1 169 ? 5.816 6.527 -7.938 1 98 169 PHE B C 1
ATOM 2769 O O . PHE B 1 169 ? 5.711 6.941 -9.094 1 98 169 PHE B O 1
ATOM 2776 N N . VAL B 1 170 ? 4.863 6.051 -7.254 1 98.56 170 VAL B N 1
ATOM 2777 C CA . VAL B 1 170 ? 3.473 6.246 -7.66 1 98.56 170 VAL B CA 1
ATOM 2778 C C . VAL B 1 170 ? 2.727 7.039 -6.59 1 98.56 170 VAL B C 1
ATOM 2780 O O . VAL B 1 170 ? 2.74 6.668 -5.414 1 98.56 170 VAL B O 1
ATOM 2783 N N . GLU B 1 171 ? 2.172 8.109 -6.98 1 98.56 171 GLU B N 1
ATOM 2784 C CA . GLU B 1 171 ? 1.4 8.961 -6.078 1 98.56 171 GLU B CA 1
ATOM 2785 C C . GLU B 1 171 ? -0.096 8.703 -6.219 1 98.56 171 GLU B C 1
ATOM 2787 O O . GLU B 1 171 ? -0.644 8.781 -7.32 1 98.56 171 GLU B O 1
ATOM 2792 N N . LEU B 1 172 ? -0.744 8.383 -5.133 1 98.75 172 LEU B N 1
ATOM 2793 C CA . LEU B 1 172 ? -2.178 8.109 -5.102 1 98.75 172 LEU B CA 1
ATOM 2794 C C . LEU B 1 172 ? -2.918 9.188 -4.312 1 98.75 172 LEU B C 1
ATOM 2796 O O . LEU B 1 172 ? -2.516 9.531 -3.201 1 98.75 172 LEU B O 1
ATOM 2800 N N . PHE B 1 173 ? -3.99 9.742 -4.875 1 98.69 173 PHE B N 1
ATOM 2801 C CA . PHE B 1 173 ? -4.836 10.758 -4.25 1 98.69 173 PHE B CA 1
ATOM 2802 C C . PHE B 1 173 ? -6.191 10.172 -3.871 1 98.69 173 PHE B C 1
ATOM 2804 O O . PHE B 1 173 ? -6.945 9.727 -4.738 1 98.69 173 PHE B O 1
ATOM 2811 N N . TYR B 1 174 ? -6.461 10.195 -2.598 1 98.5 174 TYR B N 1
ATOM 2812 C CA . TYR B 1 174 ? -7.73 9.633 -2.141 1 98.5 174 TYR B CA 1
ATOM 2813 C C . TYR B 1 174 ? -8.531 10.672 -1.364 1 98.5 174 TYR B C 1
ATOM 2815 O O . TYR B 1 174 ? -7.965 11.461 -0.602 1 98.5 174 TYR B O 1
ATOM 2823 N N . GLN B 1 175 ? -9.82 10.68 -1.563 1 98 175 GLN B N 1
ATOM 2824 C CA . GLN B 1 175 ? -10.766 11.266 -0.625 1 98 175 GLN B CA 1
ATOM 2825 C C . GLN B 1 175 ? -11.297 10.219 0.351 1 98 175 GLN B C 1
ATOM 2827 O O . GLN B 1 175 ? -11.648 9.109 -0.052 1 98 175 GLN B O 1
ATOM 2832 N N . ILE B 1 176 ? -11.227 10.578 1.586 1 95.69 176 ILE B N 1
ATOM 2833 C CA . ILE B 1 176 ? -11.734 9.641 2.58 1 95.69 176 ILE B CA 1
ATOM 2834 C C . ILE B 1 176 ? -13.242 9.836 2.75 1 95.69 176 ILE B C 1
ATOM 2836 O O . ILE B 1 176 ? -13.703 10.953 2.969 1 95.69 176 ILE B O 1
ATOM 2840 N N . ARG B 1 177 ? -13.93 8.82 2.379 1 81.81 177 ARG B N 1
ATOM 2841 C CA . ARG B 1 177 ? -15.391 8.922 2.451 1 81.81 177 ARG B CA 1
ATOM 2842 C C . ARG B 1 177 ? -15.883 8.688 3.875 1 81.81 177 ARG B C 1
ATOM 2844 O O . ARG B 1 177 ? -15.352 7.832 4.59 1 81.81 177 ARG B O 1
ATOM 2851 N N . SER B 1 178 ? -16.297 9.766 4.492 1 62.5 178 SER B N 1
ATOM 2852 C CA . SER B 1 178 ? -16.812 9.758 5.852 1 62.5 178 SER B CA 1
ATOM 2853 C C . SER B 1 178 ? -17.797 8.602 6.062 1 62.5 178 SER B C 1
ATOM 2855 O O . SER B 1 178 ? -18.438 8.156 5.117 1 62.5 178 SER B O 1
ATOM 2857 N N . HIS B 1 179 ? -17.469 7.496 6.836 1 53.03 179 HIS B N 1
ATOM 2858 C CA . HIS B 1 179 ? -18.578 6.672 7.312 1 53.03 179 HIS B CA 1
ATOM 2859 C C . HIS B 1 179 ? -19.812 7.52 7.582 1 53.03 179 HIS B C 1
ATOM 2861 O O . HIS B 1 179 ? -19.703 8.656 8.055 1 53.03 179 HIS B O 1
ATOM 2867 N N . SER B 1 180 ? -20.891 7.473 6.77 1 41.41 180 SER B N 1
ATOM 2868 C CA . SER B 1 180 ? -22.125 7.965 7.371 1 41.41 180 SER B CA 1
ATOM 2869 C C . SER B 1 180 ? -22.141 7.727 8.875 1 41.41 180 SER B C 1
ATOM 2871 O O . SER B 1 180 ? -21.828 6.625 9.336 1 41.41 180 SER B O 1
ATOM 2873 N N . ILE B 1 181 ? -21.844 8.586 9.82 1 34.34 181 ILE B N 1
ATOM 2874 C CA . ILE B 1 181 ? -22.391 8.406 11.164 1 34.34 181 ILE B CA 1
ATOM 2875 C C . ILE B 1 181 ? -23.703 7.621 11.078 1 34.34 181 ILE B C 1
ATOM 2877 O O . ILE B 1 181 ? -24.578 7.945 10.266 1 34.34 181 ILE B O 1
ATOM 2881 N N . ARG B 1 182 ? -23.812 6.277 11.484 1 29.94 182 ARG B N 1
ATOM 2882 C CA . ARG B 1 182 ? -25.141 5.84 11.914 1 29.94 182 ARG B CA 1
ATOM 2883 C C . ARG B 1 182 ? -25.953 7.008 12.469 1 29.94 182 ARG B C 1
ATOM 2885 O O . ARG B 1 182 ? -25.547 7.629 13.453 1 29.94 182 ARG B O 1
ATOM 2892 N N . GLU B 1 183 ? -26.5 7.883 11.523 1 22.94 183 GLU B N 1
ATOM 2893 C CA . GLU B 1 183 ? -27.703 8.422 12.156 1 22.94 183 GLU B CA 1
ATOM 2894 C C . GLU B 1 183 ? -28.547 7.312 12.773 1 22.94 183 GLU B C 1
ATOM 2896 O O . GLU B 1 183 ? -28.672 6.227 12.203 1 22.94 183 GLU B O 1
#

pLDDT: mean 91.27, std 12.78, range [22.8, 98.75]